Protein AF-Q00TW2-F1 (afdb_monomer)

Radius of gyration: 26.3 Å; Cα contacts (8 Å, |Δi|>4): 218; chains: 1; bounding box: 55×58×76 Å

Secondary structure (DSSP, 8-state):
----------PPPP-----------------------------------PPPTTSHHHHHT--TT--HHHHHHHHHHHHHHHHHHT-HHHHHHHHHHHHHHHHHHHHHHHHHHHH---HHHHHHHHHHHHHTT-HHHHHHHHHHHHHHS--HHHHHHHHHHHHHHT-HHHHHHHHHHHHHH-TT-HHHHHHHHHHHHHTT--HHHHHHHHHHHHHH-GGGGGSHHHHHHS--TT-TT--------

InterPro domains:
  IPR011990 Tetratricopeptide-like helical domain superfamily [G3DSA:1.25.40.10] (81-150)
  IPR011990 Tetratricopeptide-like helical domain superfamily [G3DSA:1.25.40.10] (151-230)
  IPR011990 Tetratricopeptide-like helical domain superfamily [SSF48452] (105-198)
  IPR019734 Tetratricopeptide repeat [PF13181] (119-148)
  IPR019734 Tetratricopeptide repeat [PS50005] (119-152)
  IPR019734 Tetratricopeptide repeat [SM00028] (119-150)
  IPR019734 Tetratricopeptide repeat [SM00028] (152-185)

Structure (mmCIF, N/CA/C/O backbone):
data_AF-Q00TW2-F1
#
_entry.id   AF-Q00TW2-F1
#
loop_
_atom_site.group_PDB
_atom_site.id
_atom_site.type_symbol
_atom_site.label_atom_id
_atom_site.label_alt_id
_atom_site.label_comp_id
_atom_site.label_asym_id
_atom_site.label_entity_id
_atom_site.label_seq_id
_atom_site.pdbx_PDB_ins_code
_atom_site.Cartn_x
_atom_site.Cartn_y
_atom_site.Cartn_z
_atom_site.occupancy
_atom_site.B_iso_or_equiv
_atom_site.auth_seq_id
_atom_site.auth_comp_id
_atom_site.auth_asym_id
_atom_site.auth_atom_id
_atom_site.pdbx_PDB_model_num
ATOM 1 N N . MET A 1 1 ? 13.866 8.061 5.684 1.00 31.28 1 MET A N 1
ATOM 2 C CA . MET A 1 1 ? 12.611 7.875 4.927 1.00 31.28 1 MET A CA 1
ATOM 3 C C . MET A 1 1 ? 12.178 6.422 5.098 1.00 31.28 1 MET A C 1
ATOM 5 O O . MET A 1 1 ? 12.992 5.618 5.528 1.00 31.28 1 MET A O 1
ATOM 9 N N . LEU A 1 2 ? 10.878 6.161 5.011 1.00 27.84 2 LEU A N 1
ATOM 10 C CA . LEU A 1 2 ? 10.158 5.086 5.704 1.00 27.84 2 LEU A CA 1
ATOM 11 C C . LEU A 1 2 ? 10.508 3.682 5.155 1.00 27.84 2 LEU A C 1
ATOM 13 O O . LEU A 1 2 ? 10.139 3.360 4.037 1.00 27.84 2 LEU A O 1
ATOM 17 N N . PHE A 1 3 ? 11.185 2.843 5.947 1.00 26.30 3 PHE A N 1
ATOM 18 C CA . PHE A 1 3 ? 11.402 1.425 5.625 1.00 26.30 3 PHE A CA 1
ATOM 19 C C . PHE A 1 3 ? 10.089 0.643 5.786 1.00 26.30 3 PHE A C 1
ATOM 21 O O . PHE A 1 3 ? 9.585 0.499 6.906 1.00 26.30 3 PHE A O 1
ATOM 28 N N . ALA A 1 4 ? 9.548 0.115 4.689 1.00 27.05 4 ALA A N 1
ATOM 29 C CA . ALA A 1 4 ? 8.457 -0.851 4.715 1.00 27.05 4 ALA A CA 1
ATOM 30 C C . ALA A 1 4 ? 8.979 -2.192 5.264 1.00 27.05 4 ALA A C 1
ATOM 32 O O . ALA A 1 4 ? 9.786 -2.880 4.647 1.00 27.05 4 ALA A O 1
ATOM 33 N N . ARG A 1 5 ? 8.551 -2.553 6.479 1.00 28.42 5 ARG A N 1
ATOM 34 C CA . ARG A 1 5 ? 8.815 -3.866 7.082 1.00 28.42 5 ARG A CA 1
ATOM 35 C C . ARG A 1 5 ? 7.769 -4.864 6.591 1.00 28.42 5 ARG A C 1
ATOM 37 O O . ARG A 1 5 ? 6.639 -4.840 7.074 1.00 28.42 5 ARG A O 1
ATOM 44 N N . VAL A 1 6 ? 8.165 -5.783 5.716 1.00 27.36 6 VAL A N 1
ATOM 45 C CA . VAL A 1 6 ? 7.403 -7.006 5.428 1.00 27.36 6 VAL A CA 1
ATOM 46 C C . VAL A 1 6 ? 7.413 -7.882 6.687 1.00 27.36 6 VAL A C 1
ATOM 48 O O . VAL A 1 6 ? 8.465 -8.319 7.154 1.00 27.36 6 VAL A O 1
ATOM 51 N N . ARG A 1 7 ? 6.243 -8.095 7.300 1.00 26.95 7 ARG A N 1
ATOM 52 C CA . ARG A 1 7 ? 6.056 -9.031 8.420 1.00 26.95 7 ARG A CA 1
ATOM 53 C C . ARG A 1 7 ? 5.652 -10.393 7.861 1.00 26.95 7 ARG A C 1
ATOM 55 O O . ARG A 1 7 ? 4.514 -10.557 7.442 1.00 26.95 7 ARG A O 1
ATOM 62 N N . VAL A 1 8 ? 6.545 -11.376 7.943 1.00 29.39 8 VAL A N 1
ATOM 63 C CA . VAL A 1 8 ? 6.179 -12.793 7.814 1.00 29.39 8 VAL A CA 1
ATOM 64 C C . VAL A 1 8 ? 5.694 -13.284 9.179 1.00 29.39 8 VAL A C 1
ATOM 66 O O . VAL A 1 8 ? 6.406 -13.190 10.180 1.00 29.39 8 VAL A O 1
ATOM 69 N N . ALA A 1 9 ? 4.450 -13.753 9.235 1.00 26.02 9 ALA A N 1
ATOM 70 C CA . ALA A 1 9 ? 3.852 -14.340 10.424 1.00 26.02 9 ALA A CA 1
ATOM 71 C C . ALA A 1 9 ? 4.367 -15.776 10.614 1.00 26.02 9 ALA A C 1
ATOM 73 O O . ALA A 1 9 ? 4.119 -16.640 9.781 1.00 26.02 9 ALA A O 1
ATOM 74 N N . VAL A 1 10 ? 5.052 -16.042 11.729 1.00 29.53 10 VAL A N 1
ATOM 75 C CA . VAL A 1 10 ? 5.390 -17.403 12.172 1.00 29.53 10 VAL A CA 1
ATOM 76 C C . VAL A 1 10 ? 4.510 -17.746 13.374 1.00 29.53 10 VAL A C 1
ATOM 78 O O . VAL A 1 10 ? 4.549 -17.067 14.401 1.00 29.53 10 VAL A O 1
ATOM 81 N N . LEU A 1 11 ? 3.685 -18.786 13.232 1.00 28.47 11 LEU A N 1
ATOM 82 C CA . LEU A 1 11 ? 2.874 -19.369 14.307 1.00 28.47 11 LEU A CA 1
ATOM 83 C C . LEU A 1 11 ? 3.765 -20.120 15.321 1.00 28.47 11 LEU A C 1
ATOM 85 O O . LEU A 1 11 ? 4.779 -20.703 14.933 1.00 28.47 11 LEU A O 1
ATOM 89 N N . PRO A 1 12 ? 3.408 -20.156 16.620 1.00 29.09 12 PRO A N 1
ATOM 90 C CA . PRO A 1 12 ? 4.276 -20.706 17.655 1.00 29.09 12 PRO A CA 1
ATOM 91 C C . PRO A 1 12 ? 4.184 -22.237 17.741 1.00 29.09 12 PRO A C 1
ATOM 93 O O . PRO A 1 12 ? 3.097 -22.804 17.854 1.00 29.09 12 PRO A O 1
ATOM 96 N N . ARG A 1 13 ? 5.339 -22.915 17.794 1.00 30.70 13 ARG A N 1
ATOM 97 C CA . ARG A 1 13 ? 5.440 -24.298 18.291 1.00 30.70 13 ARG A CA 1
ATOM 98 C C . ARG A 1 13 ? 5.532 -24.306 19.819 1.00 30.70 13 ARG A C 1
ATOM 100 O O . ARG A 1 13 ? 6.253 -23.515 20.422 1.00 30.70 13 ARG A O 1
ATOM 107 N N . ALA A 1 14 ? 4.779 -25.207 20.442 1.00 29.98 14 ALA A N 1
ATOM 108 C CA . ALA A 1 14 ? 4.617 -25.315 21.885 1.00 29.98 14 ALA A CA 1
ATOM 109 C C . ALA A 1 14 ? 5.685 -26.194 22.580 1.00 29.98 14 ALA A C 1
ATOM 111 O O . ALA A 1 14 ? 5.975 -27.292 22.122 1.00 29.98 14 ALA A O 1
ATOM 112 N N . ARG A 1 15 ? 6.108 -25.703 23.761 1.00 30.12 15 ARG A N 1
ATOM 113 C CA . ARG A 1 15 ? 6.527 -26.359 25.031 1.00 30.12 15 ARG A CA 1
ATOM 114 C C . ARG A 1 15 ? 7.794 -27.235 25.134 1.00 30.12 15 ARG A C 1
ATOM 116 O O . ARG A 1 15 ? 7.822 -28.353 24.646 1.00 30.12 15 ARG A O 1
ATOM 123 N N . ALA A 1 16 ? 8.682 -26.821 26.053 1.00 29.77 16 ALA A N 1
ATOM 124 C CA . ALA A 1 16 ? 9.049 -27.519 27.312 1.00 29.77 16 ALA A CA 1
ATOM 125 C C . ALA A 1 16 ? 9.824 -26.522 28.223 1.00 29.77 16 ALA A C 1
ATOM 127 O O . ALA A 1 16 ? 10.788 -25.921 27.778 1.00 29.77 16 ALA A O 1
ATOM 128 N N . SER A 1 17 ? 9.282 -26.044 29.352 1.00 29.70 17 SER A N 1
ATOM 129 C CA . SER A 1 17 ? 9.373 -26.582 30.728 1.00 29.70 17 SER A CA 1
ATOM 130 C C . SER A 1 17 ? 10.789 -26.725 31.315 1.00 29.70 17 SER A C 1
ATOM 132 O O . SER A 1 17 ? 11.392 -27.776 31.150 1.00 29.70 17 SER A O 1
ATOM 134 N N . SER A 1 18 ? 11.228 -25.740 32.116 1.00 29.84 18 SER A N 1
ATOM 135 C CA . SER A 1 18 ? 11.841 -25.955 33.449 1.00 29.84 18 SER A CA 1
ATOM 136 C C . SER A 1 18 ? 12.203 -24.620 34.130 1.00 29.84 18 SER A C 1
ATOM 138 O O . SER A 1 18 ? 13.010 -23.855 33.611 1.00 29.84 18 SER A O 1
ATOM 140 N N . ALA A 1 19 ? 11.624 -24.360 35.305 1.00 30.38 19 ALA A N 1
ATOM 141 C CA . ALA A 1 19 ? 12.096 -23.394 36.315 1.00 30.38 19 ALA A CA 1
ATOM 142 C C . ALA A 1 19 ? 12.768 -24.197 37.468 1.00 30.38 19 ALA A C 1
ATOM 144 O O . ALA A 1 19 ? 12.547 -25.413 37.487 1.00 30.38 19 ALA A O 1
ATOM 145 N N . PRO A 1 20 ? 13.541 -23.619 38.428 1.00 35.97 20 PRO A N 1
ATOM 146 C CA . PRO A 1 20 ? 13.080 -22.545 39.327 1.00 35.97 20 PRO A CA 1
ATOM 147 C C . PRO A 1 20 ? 14.111 -21.456 39.753 1.00 35.97 20 PRO A C 1
ATOM 149 O O . PRO A 1 20 ? 15.305 -21.533 39.497 1.00 35.97 20 PRO A O 1
ATOM 152 N N . SER A 1 21 ? 13.545 -20.439 40.423 1.00 26.92 21 SER A N 1
ATOM 153 C CA . SER A 1 21 ? 14.065 -19.278 41.201 1.00 26.92 21 SER A CA 1
ATOM 154 C C . SER A 1 21 ? 15.157 -19.595 42.270 1.00 26.92 21 SER A C 1
ATOM 156 O O . SER A 1 21 ? 15.367 -20.784 42.499 1.00 26.92 21 SER A O 1
ATOM 158 N N . PRO A 1 22 ? 15.801 -18.627 43.003 1.00 34.38 22 PRO A N 1
ATOM 159 C CA . PRO A 1 22 ? 15.152 -17.497 43.713 1.00 34.38 22 PRO A CA 1
ATOM 160 C C . PRO A 1 22 ? 15.910 -16.147 43.854 1.00 34.38 22 PRO A C 1
ATOM 162 O O . PRO A 1 22 ? 17.117 -16.026 43.675 1.00 34.38 22 PRO A O 1
ATOM 165 N N . ALA A 1 23 ? 15.146 -15.125 44.263 1.00 29.50 23 ALA A N 1
ATOM 166 C CA . ALA A 1 23 ? 15.593 -13.805 44.728 1.00 29.50 23 ALA A CA 1
ATOM 167 C C . ALA A 1 23 ? 16.003 -13.793 46.220 1.00 29.50 23 ALA A C 1
ATOM 169 O O . ALA A 1 23 ? 15.608 -14.678 46.983 1.00 29.50 23 ALA A O 1
ATOM 170 N N . PRO A 1 24 ? 16.695 -12.733 46.678 1.00 32.03 24 PRO A N 1
ATOM 171 C CA . PRO A 1 24 ? 16.236 -11.959 47.852 1.00 32.03 24 PRO A CA 1
ATOM 172 C C . PRO A 1 24 ? 16.536 -10.444 47.669 1.00 32.03 24 PRO A C 1
ATOM 174 O O . PRO A 1 24 ? 17.266 -10.073 46.765 1.00 32.03 24 PRO A O 1
ATOM 177 N N . ARG A 1 25 ? 16.101 -9.445 48.447 1.00 28.25 25 ARG A N 1
ATOM 178 C CA . ARG A 1 25 ? 15.143 -9.209 49.542 1.00 28.25 25 ARG A CA 1
ATOM 179 C C . ARG A 1 25 ? 15.009 -7.672 49.651 1.00 28.25 25 ARG A C 1
ATOM 181 O O . ARG A 1 25 ? 15.947 -6.940 49.356 1.00 28.25 25 ARG A O 1
ATOM 188 N N . ARG A 1 26 ? 13.848 -7.200 50.114 1.00 28.94 26 ARG A N 1
ATOM 189 C CA . ARG A 1 26 ? 13.521 -5.796 50.437 1.00 28.94 26 ARG A CA 1
ATOM 190 C C . ARG A 1 26 ? 14.357 -5.230 51.595 1.00 28.94 26 ARG A C 1
ATOM 192 O O . ARG A 1 26 ? 14.618 -5.951 52.554 1.00 28.94 26 ARG A O 1
ATOM 199 N N . LEU A 1 27 ? 14.571 -3.910 51.594 1.00 27.23 27 LEU A N 1
ATOM 200 C CA . LEU A 1 27 ? 14.709 -3.116 52.820 1.00 27.23 27 LEU A CA 1
ATOM 201 C C . LEU A 1 27 ? 13.882 -1.827 52.738 1.00 27.23 27 LEU A C 1
ATOM 203 O O . LEU A 1 27 ? 13.852 -1.133 51.727 1.00 27.23 27 LEU A O 1
ATOM 207 N N . HIS A 1 28 ? 13.165 -1.578 53.829 1.00 27.91 28 HIS A N 1
ATOM 208 C CA . HIS A 1 28 ? 12.296 -0.439 54.089 1.00 27.91 28 HIS A CA 1
ATOM 209 C C 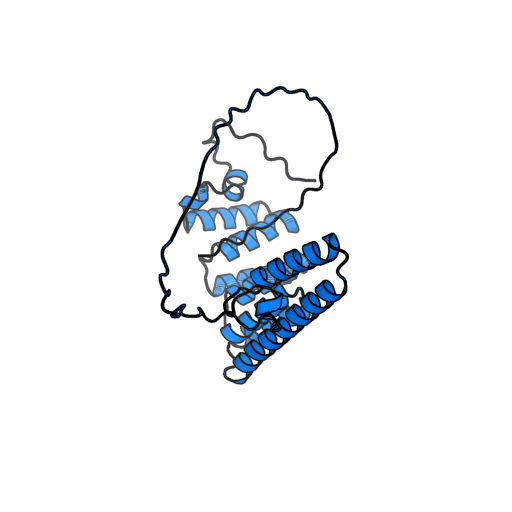. HIS A 1 28 ? 13.093 0.777 54.575 1.00 27.91 28 HIS A C 1
ATOM 211 O O . HIS A 1 28 ? 14.039 0.606 55.337 1.00 27.91 28 HIS A O 1
ATOM 217 N N . ALA A 1 29 ? 12.580 1.983 54.320 1.00 27.58 29 ALA A N 1
ATOM 218 C CA . ALA A 1 29 ? 12.619 3.066 55.302 1.00 27.58 29 ALA A CA 1
ATOM 219 C C . ALA A 1 29 ? 11.433 4.028 55.102 1.00 27.58 29 ALA A C 1
ATOM 221 O O . ALA A 1 29 ? 11.198 4.544 54.013 1.00 27.58 29 ALA A O 1
ATOM 222 N N . ARG A 1 30 ? 10.671 4.218 56.186 1.00 26.75 30 ARG A N 1
ATOM 223 C CA . ARG A 1 30 ? 9.718 5.319 56.433 1.00 26.75 30 ARG A CA 1
ATOM 224 C C . ARG A 1 30 ? 10.529 6.639 56.564 1.00 26.75 30 ARG A C 1
ATOM 226 O O . ARG A 1 30 ? 11.735 6.568 56.745 1.00 26.75 30 ARG A O 1
ATOM 233 N N . THR A 1 31 ? 10.008 7.871 56.510 1.00 27.88 31 THR A N 1
ATOM 234 C CA . THR A 1 31 ? 8.944 8.480 57.337 1.00 27.88 31 THR A CA 1
ATOM 235 C C . THR A 1 31 ? 8.789 9.978 56.986 1.00 27.88 31 THR A C 1
ATOM 237 O O . THR A 1 31 ? 9.805 10.616 56.747 1.00 27.88 31 THR A O 1
ATOM 240 N N . ARG A 1 32 ? 7.563 10.512 57.199 1.00 28.95 32 ARG A N 1
ATOM 241 C CA . ARG A 1 32 ? 7.165 11.903 57.586 1.00 28.95 32 ARG A CA 1
ATOM 242 C C . ARG A 1 32 ? 7.392 13.051 56.579 1.00 28.95 32 ARG A C 1
ATOM 244 O O . ARG A 1 32 ? 8.343 13.011 55.828 1.00 28.95 32 ARG A O 1
ATOM 251 N N . ALA A 1 33 ? 6.674 14.179 56.585 1.00 27.09 33 ALA A N 1
ATOM 252 C CA . ALA A 1 33 ? 5.329 14.644 56.981 1.00 27.09 33 ALA A CA 1
ATOM 253 C C . ALA A 1 33 ? 5.355 16.190 56.842 1.00 27.09 33 ALA A C 1
ATOM 255 O O . ALA A 1 33 ? 6.326 16.762 57.325 1.00 27.09 33 ALA A O 1
ATOM 256 N N . ARG A 1 34 ? 4.262 16.818 56.349 1.00 28.05 34 ARG A N 1
ATOM 257 C CA . ARG A 1 34 ? 3.903 18.269 56.450 1.00 28.05 34 ARG A CA 1
ATOM 258 C C . ARG A 1 34 ? 4.852 19.276 55.754 1.00 28.05 34 ARG A C 1
ATOM 260 O O . ARG A 1 34 ? 6.032 19.005 55.638 1.00 28.05 34 ARG A O 1
ATOM 267 N N . SER A 1 35 ? 4.452 20.456 55.280 1.00 28.56 35 SER A N 1
ATOM 268 C CA . SER A 1 35 ? 3.187 21.208 55.163 1.00 28.56 35 SER A CA 1
ATOM 269 C C . SER A 1 35 ? 3.468 22.429 54.263 1.00 28.56 35 SER A C 1
ATOM 271 O O . SER A 1 35 ? 4.619 22.838 54.182 1.00 28.56 35 SER A O 1
ATOM 273 N N . ASP A 1 36 ? 2.409 22.991 53.675 1.00 30.14 36 ASP A N 1
ATOM 274 C CA . ASP A 1 36 ? 2.279 24.357 53.137 1.00 30.14 36 ASP A CA 1
ATOM 275 C C . ASP A 1 36 ? 3.208 24.805 51.999 1.00 30.14 36 ASP A C 1
ATOM 277 O O . ASP A 1 36 ? 4.394 25.023 52.184 1.00 30.14 36 ASP A O 1
ATOM 281 N N . GLU A 1 37 ? 2.614 25.056 50.829 1.00 33.16 37 GLU A N 1
ATOM 282 C CA . GLU A 1 37 ? 2.641 26.400 50.240 1.00 33.16 37 GLU A CA 1
ATOM 283 C C . GLU A 1 37 ? 1.631 26.495 49.089 1.00 33.16 37 GLU A C 1
ATOM 285 O O . GLU A 1 37 ? 1.669 25.778 48.086 1.00 33.16 37 GLU A O 1
ATOM 290 N N . THR A 1 38 ? 0.672 27.391 49.289 1.00 40.97 38 THR A N 1
ATOM 291 C CA . THR A 1 38 ? -0.267 27.910 48.303 1.00 40.97 38 THR A CA 1
ATOM 292 C C . THR A 1 38 ? 0.504 28.626 47.199 1.00 40.97 38 THR A C 1
ATOM 294 O O . THR A 1 38 ? 0.913 29.771 47.359 1.00 40.97 38 THR A O 1
ATOM 297 N N . GLY A 1 39 ? 0.697 27.945 46.074 1.00 30.77 39 GLY A N 1
ATOM 298 C CA . GLY A 1 39 ? 1.168 28.541 44.832 1.00 30.77 39 GLY A CA 1
ATOM 299 C C . GLY A 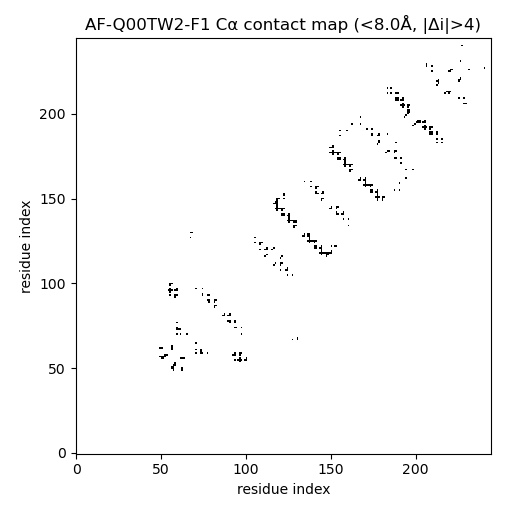1 39 ? 0.112 28.340 43.760 1.00 30.77 39 GLY A C 1
ATOM 300 O O . GLY A 1 39 ? 0.019 27.256 43.181 1.00 30.77 39 GLY A O 1
ATOM 301 N N . GLU A 1 40 ? -0.692 29.374 43.515 1.00 34.38 40 GLU A N 1
ATOM 302 C CA . GLU A 1 40 ? -1.497 29.494 42.303 1.00 34.38 40 GLU A CA 1
ATOM 303 C C . GLU A 1 40 ? -0.597 29.217 41.094 1.00 34.38 40 GLU A C 1
ATOM 305 O O . GLU A 1 40 ? 0.333 29.965 40.791 1.00 34.38 40 GLU A O 1
ATOM 310 N N . ARG A 1 41 ? -0.841 28.095 40.412 1.00 31.05 41 ARG A N 1
ATOM 311 C CA . ARG A 1 41 ? -0.234 27.850 39.107 1.00 31.05 41 ARG A CA 1
ATOM 312 C C . ARG A 1 41 ? -1.000 28.693 38.093 1.00 31.05 41 ARG A C 1
ATOM 314 O O . ARG A 1 41 ? -2.215 28.512 37.996 1.00 31.05 41 ARG A O 1
ATOM 321 N N . PRO A 1 42 ? -0.334 29.557 37.312 1.00 33.12 42 PRO A N 1
ATOM 322 C CA . PRO A 1 42 ? -1.001 30.248 36.228 1.00 33.12 42 PRO A CA 1
ATOM 323 C C . PRO A 1 42 ? -1.510 29.194 35.243 1.00 33.12 42 PRO A C 1
ATOM 325 O O . PRO A 1 42 ? -0.752 28.366 34.728 1.00 33.12 42 PRO A O 1
ATOM 328 N N . SER A 1 43 ? -2.820 29.199 35.026 1.00 39.72 43 SER A N 1
ATOM 329 C CA . SER A 1 43 ? -3.515 28.417 34.013 1.00 39.72 43 SER A CA 1
ATOM 330 C C . SER A 1 43 ? -3.147 28.942 32.626 1.00 39.72 43 SER A C 1
ATOM 332 O O . SER A 1 43 ? -3.899 29.642 31.960 1.00 39.72 43 SER A O 1
ATOM 334 N N . SER A 1 44 ? -1.958 28.576 32.166 1.00 45.84 44 SER A N 1
ATOM 335 C CA . SER A 1 44 ? -1.578 28.649 30.761 1.00 45.84 44 SER A CA 1
ATOM 336 C C . SER A 1 44 ? -0.939 27.331 30.341 1.00 45.84 44 SER A C 1
ATOM 338 O O . SER A 1 44 ? 0.168 27.268 29.811 1.00 45.84 44 SER A O 1
ATOM 340 N N . SER A 1 45 ? -1.674 26.229 30.536 1.00 35.22 45 SER A N 1
ATOM 341 C CA . SER A 1 45 ? -1.457 25.075 29.672 1.00 35.22 45 SER A CA 1
ATOM 342 C C . SER A 1 45 ? -1.941 25.483 28.289 1.00 35.22 45 SER A C 1
ATOM 344 O O . SER A 1 45 ? -3.144 25.511 28.026 1.00 35.22 45 SER A O 1
ATOM 346 N N . SER A 1 46 ? -1.001 25.826 27.412 1.00 38.59 46 SER A N 1
ATOM 347 C CA . SER A 1 46 ? -1.247 25.771 25.983 1.00 38.59 46 SER A CA 1
ATOM 348 C C . SER A 1 46 ? -1.781 24.372 25.690 1.00 38.59 46 SER A C 1
ATOM 350 O O . SER A 1 46 ? -1.064 23.369 25.753 1.00 38.59 46 SER A O 1
ATOM 352 N N . SER A 1 47 ? -3.091 24.281 25.470 1.00 40.78 47 SER A N 1
ATOM 353 C CA . SER A 1 47 ? -3.707 23.067 24.978 1.00 40.78 47 SER A CA 1
ATOM 354 C C . SER A 1 47 ? -3.115 22.853 23.593 1.00 40.78 47 SER A C 1
ATOM 356 O O . SER A 1 47 ? -3.572 23.434 22.608 1.00 40.78 47 SER A O 1
ATOM 358 N N . ARG A 1 48 ? -2.045 22.052 23.507 1.00 42.59 48 ARG A N 1
ATOM 359 C CA . ARG A 1 48 ? -1.721 21.346 22.267 1.00 42.59 48 ARG A CA 1
ATOM 360 C C . ARG A 1 48 ? -3.046 20.765 21.798 1.00 42.59 48 ARG A C 1
ATOM 362 O O . ARG A 1 48 ? -3.674 20.065 22.585 1.00 42.59 48 ARG A O 1
ATOM 369 N N . GLY A 1 49 ? -3.495 21.166 20.611 1.00 45.84 49 GLY A N 1
ATOM 370 C CA . GLY A 1 49 ? -4.833 20.899 20.086 1.00 45.84 49 GLY A CA 1
ATOM 371 C C . GLY A 1 49 ? -5.114 19.408 19.940 1.00 45.84 49 GLY A C 1
ATOM 372 O O . GLY A 1 49 ? -5.044 18.865 18.843 1.00 45.84 49 GLY A O 1
ATOM 373 N N . PHE A 1 50 ? -5.395 18.746 21.055 1.00 53.19 50 PHE A N 1
ATOM 374 C CA . PHE A 1 50 ? -5.980 17.425 21.082 1.00 53.19 50 PHE A CA 1
ATOM 375 C C . PHE A 1 50 ? -7.466 17.592 20.796 1.00 53.19 50 PHE A C 1
ATOM 377 O O . PHE A 1 50 ? -8.116 18.494 21.329 1.00 53.19 50 PHE A O 1
ATOM 384 N N . ALA A 1 51 ? -7.966 16.761 19.889 1.00 73.94 51 ALA A N 1
ATOM 385 C CA . ALA A 1 51 ? -9.373 16.729 19.540 1.00 73.94 51 ALA A CA 1
ATOM 386 C C . ALA A 1 51 ? -10.225 16.400 20.783 1.00 73.94 51 ALA A C 1
ATOM 388 O O . ALA A 1 51 ? -9.708 15.884 21.781 1.00 73.94 51 ALA A O 1
ATOM 389 N N . SER A 1 52 ? -11.518 16.737 20.752 1.00 86.06 52 SER A N 1
ATOM 390 C CA . SER A 1 52 ? -12.418 16.460 21.879 1.00 86.06 52 SER A CA 1
ATOM 391 C C . SER A 1 52 ? -12.422 14.965 22.210 1.00 86.06 52 SER A C 1
ATOM 393 O O . SER A 1 52 ? -12.235 14.135 21.323 1.00 86.06 52 SER A O 1
ATOM 395 N N . ALA A 1 53 ? -12.642 14.602 23.477 1.00 85.81 53 ALA A N 1
ATOM 396 C CA . ALA A 1 53 ? -12.628 13.195 23.894 1.00 85.81 53 ALA A CA 1
ATOM 397 C C . ALA A 1 53 ? -13.618 12.322 23.095 1.00 85.81 53 ALA A C 1
ATOM 399 O O . ALA A 1 53 ? -13.318 11.160 22.835 1.00 85.81 53 ALA A O 1
ATOM 400 N N . ASP A 1 54 ? -14.730 12.919 22.658 1.00 89.50 54 ASP A N 1
ATOM 401 C CA . ASP A 1 54 ? -15.795 12.262 21.892 1.00 89.50 54 ASP A CA 1
ATOM 402 C C . ASP A 1 54 ? -15.597 12.334 20.364 1.00 89.50 54 ASP A C 1
ATOM 404 O O . ASP A 1 54 ? -16.384 11.769 19.610 1.00 89.50 54 ASP A O 1
ATOM 408 N N . SER A 1 55 ? -14.568 13.039 19.879 1.00 94.81 55 SER A N 1
ATOM 409 C CA . SER A 1 55 ? -14.232 13.051 18.446 1.00 94.81 55 SER A CA 1
ATOM 410 C C . SER A 1 55 ? -13.622 11.718 18.000 1.00 94.81 55 SER A C 1
ATOM 412 O O . SER A 1 55 ? -13.013 11.025 18.824 1.00 94.81 55 SER A O 1
ATOM 414 N N . PRO A 1 56 ? -13.678 11.382 16.699 1.00 95.38 56 PRO A N 1
ATOM 415 C CA . PRO A 1 56 ? -13.008 10.199 16.172 1.00 95.38 56 PRO A CA 1
ATOM 416 C C . PRO A 1 56 ? -11.513 10.126 16.530 1.00 95.38 56 PRO A C 1
ATOM 418 O O . PRO A 1 56 ? -11.019 9.080 16.963 1.00 95.38 56 PRO A O 1
ATOM 421 N N . GLU A 1 57 ? -10.782 11.244 16.439 1.00 94.94 57 GLU A N 1
ATOM 422 C CA . GLU A 1 57 ? -9.363 11.291 16.801 1.00 94.94 57 GLU A CA 1
ATOM 423 C C . GLU A 1 57 ? -9.139 11.151 18.310 1.00 94.94 57 GLU A C 1
ATOM 425 O O . GLU A 1 57 ? -8.173 10.511 18.732 1.00 94.94 57 GLU A O 1
ATOM 430 N N . GLY A 1 58 ? -10.032 11.714 19.128 1.00 93.94 58 GLY A N 1
ATOM 431 C CA . GLY A 1 58 ? -10.007 11.571 20.584 1.00 93.94 58 GLY A CA 1
ATOM 432 C C . GLY A 1 58 ? -10.258 10.131 21.029 1.00 93.94 58 GLY A C 1
ATOM 433 O O . GLY A 1 58 ? -9.514 9.601 21.860 1.00 93.94 58 GLY A O 1
ATOM 434 N N . ILE A 1 59 ? -11.236 9.467 20.409 1.00 95.62 59 ILE A N 1
ATOM 435 C CA . ILE A 1 59 ? -11.576 8.065 20.661 1.00 95.62 59 ILE A CA 1
ATOM 436 C C . ILE A 1 59 ? -10.403 7.159 20.306 1.00 95.62 59 ILE A C 1
ATOM 438 O O . ILE A 1 59 ? -10.011 6.337 21.133 1.00 95.62 59 ILE A O 1
ATOM 442 N N . LEU A 1 60 ? -9.805 7.322 19.126 1.00 96.12 60 LEU A N 1
ATOM 443 C CA . LEU A 1 60 ? -8.663 6.508 18.701 1.00 96.12 60 LEU A CA 1
ATOM 444 C C . LEU A 1 60 ? -7.324 6.973 19.283 1.00 96.12 60 LEU A C 1
ATOM 446 O O . LEU A 1 60 ? -6.314 6.292 19.115 1.00 96.12 60 LEU A O 1
ATOM 450 N N . ARG A 1 61 ? -7.311 8.103 20.001 1.00 94.06 61 ARG A N 1
ATOM 451 C CA . ARG A 1 61 ? -6.115 8.721 20.594 1.00 94.06 61 ARG A CA 1
ATOM 452 C C . ARG A 1 61 ? -5.031 8.995 19.549 1.00 94.06 61 ARG A C 1
ATOM 454 O O . ARG A 1 61 ? -3.841 8.803 19.800 1.00 94.06 61 ARG A O 1
ATOM 461 N N . VAL A 1 62 ? -5.457 9.444 18.374 1.00 93.94 62 VAL A N 1
ATOM 462 C CA . VAL A 1 62 ? -4.598 9.761 17.230 1.00 93.94 62 VAL A CA 1
ATOM 463 C C . VAL A 1 62 ? -4.556 11.267 16.980 1.00 93.94 62 VAL A C 1
ATOM 465 O O . VAL A 1 62 ? -5.355 12.038 17.501 1.00 93.94 62 VAL A O 1
ATOM 468 N N . SER A 1 63 ? -3.584 11.710 16.187 1.00 90.69 63 SER A N 1
ATOM 469 C CA . SER A 1 63 ? -3.535 13.081 15.668 1.00 90.69 63 SER A CA 1
ATOM 470 C C . SER A 1 63 ? -4.085 13.150 14.240 1.00 90.69 63 SER A C 1
ATOM 472 O O . SER A 1 63 ? -4.033 12.155 13.518 1.00 90.69 63 SER A O 1
ATOM 474 N N . LYS A 1 64 ? -4.472 14.342 13.772 1.00 82.88 64 LYS A N 1
ATOM 475 C CA . LYS A 1 64 ? -4.875 14.574 12.368 1.00 82.88 64 LYS A CA 1
ATOM 476 C C . LYS A 1 64 ? -3.814 14.212 11.320 1.00 82.88 64 LYS A C 1
ATOM 478 O O . LYS A 1 64 ? -4.135 14.060 10.152 1.00 82.88 64 LYS A O 1
ATOM 483 N N . ARG A 1 65 ? -2.539 14.111 11.715 1.00 83.44 65 ARG A N 1
ATOM 484 C CA . ARG A 1 65 ? -1.415 13.752 10.826 1.00 83.44 65 ARG A CA 1
ATOM 485 C C . ARG A 1 65 ? -1.007 12.286 10.946 1.00 83.44 65 ARG A C 1
ATOM 487 O O . ARG A 1 65 ? 0.055 11.902 10.461 1.00 83.44 65 ARG A O 1
ATOM 494 N N . THR A 1 66 ? -1.791 11.484 11.657 1.00 89.25 66 THR A N 1
ATOM 495 C CA . THR A 1 66 ? -1.485 10.066 11.842 1.00 89.25 66 THR A CA 1
ATOM 496 C C . THR A 1 66 ? -1.591 9.371 10.496 1.00 89.25 66 THR A C 1
ATOM 498 O O . THR A 1 66 ? -2.576 9.548 9.784 1.00 89.25 66 THR A O 1
ATOM 501 N N . SER A 1 67 ? -0.566 8.599 10.135 1.00 89.38 67 SER A N 1
ATOM 502 C CA . SER A 1 67 ? -0.620 7.785 8.925 1.00 89.38 67 SER A CA 1
ATOM 503 C C . SER A 1 67 ? -1.773 6.791 9.022 1.00 89.38 67 SER A C 1
ATOM 505 O O . SER A 1 67 ? -2.148 6.365 10.116 1.00 89.38 67 SER A O 1
ATOM 507 N N . PHE A 1 68 ? -2.313 6.374 7.883 1.00 88.44 68 PHE A N 1
ATOM 508 C CA . PHE A 1 68 ? -3.426 5.432 7.883 1.00 88.44 68 PHE A CA 1
ATOM 509 C C . PHE A 1 68 ? -3.039 4.064 8.487 1.00 88.44 68 PHE A C 1
ATOM 511 O O . PHE A 1 68 ? -3.814 3.457 9.219 1.00 88.44 68 PHE A O 1
ATOM 518 N N . GLU A 1 69 ? -1.795 3.613 8.300 1.00 90.38 69 GLU A N 1
ATOM 519 C CA . GLU A 1 69 ? -1.260 2.453 9.033 1.00 90.38 69 GLU A CA 1
ATOM 520 C C . GLU A 1 69 ? -1.240 2.674 10.552 1.00 90.38 69 GLU A C 1
ATOM 522 O O . GLU A 1 69 ? -1.628 1.797 11.328 1.00 90.38 69 GLU A O 1
ATOM 527 N N . GLY A 1 70 ? -0.860 3.877 10.993 1.00 92.75 70 GLY A N 1
ATOM 528 C CA . GLY A 1 70 ? -0.966 4.275 12.394 1.00 92.75 70 GLY A CA 1
ATOM 529 C C . GLY A 1 70 ? -2.413 4.256 12.894 1.00 92.75 70 GLY A C 1
ATOM 530 O O . GLY A 1 70 ? -2.663 3.811 14.012 1.00 92.75 70 GLY A O 1
ATOM 531 N N . LEU A 1 71 ? -3.371 4.657 12.055 1.00 93.69 71 LEU A N 1
ATOM 532 C CA . LEU A 1 71 ? -4.801 4.605 12.353 1.00 93.69 71 LEU A CA 1
ATOM 533 C C . LEU A 1 71 ? -5.300 3.158 12.510 1.00 93.69 71 LEU A C 1
ATOM 535 O O . LEU A 1 71 ? -5.966 2.849 13.499 1.00 93.69 71 LEU A O 1
ATOM 539 N N . LYS A 1 72 ? -4.930 2.242 11.600 1.00 95.00 72 LYS A N 1
ATOM 540 C CA . LYS A 1 72 ? -5.241 0.802 11.721 1.00 95.00 72 LYS A CA 1
ATOM 541 C C . LYS A 1 72 ? -4.640 0.199 12.991 1.00 95.00 72 LYS A C 1
ATOM 543 O O . LYS A 1 72 ? -5.293 -0.595 13.673 1.00 95.00 72 LYS A O 1
ATOM 548 N N . ALA A 1 73 ? -3.405 0.572 13.324 1.00 95.62 73 ALA A N 1
ATOM 549 C CA . ALA A 1 73 ? -2.747 0.130 14.548 1.00 95.62 73 ALA A CA 1
ATOM 550 C C . ALA A 1 73 ? -3.462 0.660 15.801 1.00 95.62 73 ALA A C 1
ATOM 552 O O . ALA A 1 73 ? -3.725 -0.114 16.720 1.00 95.62 73 ALA A O 1
ATOM 553 N N . ALA A 1 74 ? -3.839 1.940 15.819 1.00 95.94 74 ALA A N 1
ATOM 554 C CA . ALA A 1 74 ? -4.585 2.548 16.918 1.00 95.94 74 ALA A CA 1
ATOM 555 C C . ALA A 1 74 ? -5.951 1.876 17.119 1.00 95.94 74 ALA A C 1
ATOM 557 O O . ALA A 1 74 ? -6.274 1.472 18.237 1.00 95.94 74 ALA A O 1
ATOM 558 N N . ARG A 1 75 ? -6.704 1.652 16.031 1.00 97.38 75 ARG A N 1
ATOM 559 C CA . ARG A 1 75 ? -7.969 0.900 16.052 1.00 97.38 75 ARG A CA 1
ATOM 560 C C . ARG A 1 75 ? -7.782 -0.474 16.684 1.00 97.38 75 ARG A C 1
ATOM 562 O O . ARG A 1 75 ? -8.540 -0.846 17.572 1.00 97.38 75 ARG A O 1
ATOM 569 N N . ARG A 1 76 ? -6.766 -1.223 16.246 1.00 97.50 76 ARG A N 1
ATOM 570 C CA . ARG A 1 76 ? -6.469 -2.563 16.771 1.00 97.50 76 ARG A CA 1
ATOM 571 C C . ARG A 1 76 ? -6.226 -2.532 18.278 1.00 97.50 76 ARG A C 1
ATOM 573 O O . ARG A 1 76 ? -6.855 -3.289 19.007 1.00 97.50 76 ARG A O 1
ATOM 580 N N . VAL A 1 77 ? -5.369 -1.621 18.736 1.00 97.88 77 VAL A N 1
ATOM 581 C CA . VAL A 1 77 ? -5.025 -1.474 20.156 1.00 97.88 77 VAL A CA 1
ATOM 582 C C . VAL A 1 77 ? -6.251 -1.110 20.997 1.00 97.88 77 VAL A C 1
ATOM 584 O O . VAL A 1 77 ? -6.454 -1.685 22.064 1.00 97.88 77 VAL A O 1
ATOM 587 N N . GLU A 1 78 ? -7.080 -0.169 20.546 1.00 97.44 78 GLU A N 1
ATOM 588 C CA . GLU A 1 78 ? -8.267 0.240 21.305 1.00 97.44 78 GLU A CA 1
ATOM 589 C C . GLU A 1 78 ? -9.359 -0.846 21.308 1.00 97.44 78 GLU A C 1
ATOM 591 O O . GLU A 1 78 ? -9.981 -1.064 22.348 1.00 97.44 78 GLU A O 1
ATOM 596 N N . LEU A 1 79 ? 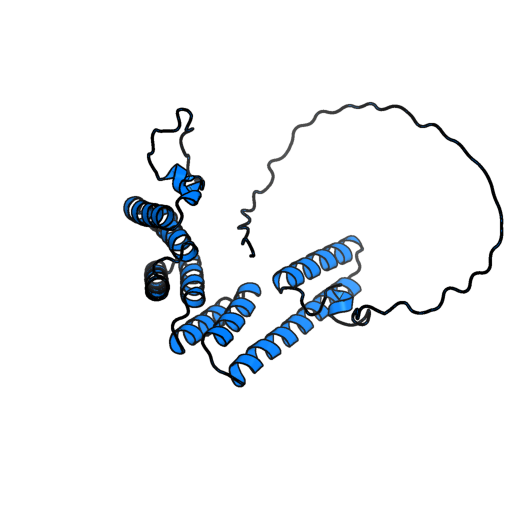-9.534 -1.598 20.213 1.00 97.81 79 LEU A N 1
ATOM 597 C CA . LEU A 1 79 ? -10.434 -2.760 20.175 1.00 97.81 79 LEU A CA 1
ATOM 598 C C . LEU A 1 79 ? -9.963 -3.893 21.096 1.00 97.81 79 LEU A C 1
ATOM 600 O O . LEU A 1 79 ? -10.779 -4.498 21.789 1.00 97.81 79 LEU A O 1
ATOM 604 N N . GLU A 1 80 ? -8.659 -4.177 21.137 1.00 97.88 80 GLU A N 1
ATOM 605 C CA . GLU A 1 80 ? -8.087 -5.177 22.047 1.00 97.88 80 GLU A CA 1
ATOM 606 C C . GLU A 1 80 ? -8.326 -4.802 23.515 1.00 97.88 80 GLU A C 1
ATOM 608 O O . GLU A 1 80 ? -8.709 -5.661 24.312 1.00 97.88 80 GLU A O 1
ATOM 613 N N . LYS A 1 81 ? -8.184 -3.518 23.870 1.00 97.06 81 LYS A N 1
ATOM 614 C CA . LYS A 1 81 ? -8.500 -3.015 25.218 1.00 97.06 81 LYS A CA 1
ATOM 615 C C . LYS A 1 81 ? -9.985 -3.134 25.549 1.00 97.06 81 LYS A C 1
ATOM 617 O O . LYS A 1 81 ? -10.321 -3.613 26.628 1.00 97.06 81 LYS A O 1
ATOM 622 N N . ALA A 1 82 ? -10.865 -2.715 24.638 1.00 97.06 82 ALA A N 1
ATOM 623 C CA . ALA A 1 82 ? -12.312 -2.814 24.826 1.00 97.06 82 ALA A CA 1
ATOM 624 C C . ALA A 1 82 ? -12.731 -4.272 25.064 1.00 97.06 82 ALA A C 1
ATOM 626 O O . ALA A 1 82 ? -13.417 -4.581 26.037 1.00 97.06 82 ALA A O 1
ATOM 627 N N . ARG A 1 83 ? -12.200 -5.192 24.247 1.00 96.88 83 ARG A N 1
ATOM 628 C CA . ARG A 1 83 ? -12.417 -6.634 24.389 1.00 96.88 83 ARG A CA 1
ATOM 629 C C . ARG A 1 83 ? -11.900 -7.180 25.719 1.00 96.88 83 ARG A C 1
ATOM 631 O O . ARG A 1 83 ? -12.601 -7.961 26.353 1.00 96.88 83 ARG A O 1
ATOM 638 N N . ALA A 1 84 ? -10.700 -6.784 26.147 1.00 97.50 84 ALA A N 1
ATOM 639 C CA . ALA A 1 84 ? -10.127 -7.218 27.423 1.00 97.50 84 ALA A CA 1
ATOM 640 C C . ALA A 1 84 ? -10.973 -6.780 28.632 1.00 97.50 84 ALA A C 1
ATOM 642 O O . ALA A 1 84 ? -11.009 -7.483 29.640 1.00 97.50 84 ALA A O 1
ATOM 643 N N . ASN A 1 85 ? -11.682 -5.656 28.508 1.00 96.38 85 ASN A N 1
ATOM 644 C CA . ASN A 1 85 ? -12.560 -5.118 29.543 1.00 96.38 85 ASN A CA 1
ATOM 645 C C . ASN A 1 85 ? -14.024 -5.582 29.417 1.00 96.38 85 ASN A C 1
ATOM 647 O O . ASN A 1 85 ? -14.828 -5.255 30.286 1.00 96.38 85 ASN A O 1
ATOM 651 N N . GLY A 1 86 ? -14.387 -6.311 28.354 1.00 97.12 86 GLY A N 1
ATOM 652 C CA . GLY A 1 86 ? -15.784 -6.646 28.048 1.00 97.12 86 GLY A CA 1
ATOM 653 C C . GLY A 1 86 ? -16.659 -5.422 27.741 1.00 97.12 86 GLY A C 1
ATOM 654 O O . GLY A 1 86 ? -17.871 -5.471 27.936 1.00 97.12 86 GLY A O 1
ATOM 655 N N . ASP A 1 87 ? -16.051 -4.319 27.301 1.00 97.50 87 ASP A N 1
ATOM 656 C CA . ASP A 1 87 ? -16.719 -3.040 27.056 1.00 97.50 87 ASP A CA 1
ATOM 657 C C . ASP A 1 87 ? -17.150 -2.933 25.586 1.00 97.50 87 ASP A C 1
ATOM 659 O O . ASP A 1 87 ? -16.440 -2.386 24.738 1.00 97.50 87 ASP A O 1
ATOM 663 N N . GLU A 1 88 ? -18.314 -3.506 25.271 1.00 97.25 88 GLU A N 1
ATOM 664 C CA . GLU A 1 88 ? -18.838 -3.512 23.898 1.00 97.25 88 GLU A CA 1
ATOM 665 C C . GLU A 1 88 ? -19.169 -2.099 23.406 1.00 97.25 88 GLU A C 1
ATOM 667 O O . GLU A 1 88 ? -18.893 -1.765 22.256 1.00 97.25 88 GLU A O 1
ATOM 672 N N . LYS A 1 89 ? -19.658 -1.228 24.299 1.00 96.94 89 LYS A N 1
ATOM 673 C CA . LYS A 1 89 ? -19.933 0.173 23.966 1.00 96.94 89 LYS A CA 1
ATOM 674 C C . LYS A 1 89 ? -18.661 0.868 23.482 1.00 96.94 89 LYS A C 1
ATOM 676 O O . LYS A 1 89 ? -18.675 1.553 22.461 1.00 96.94 89 LYS A O 1
ATOM 681 N N . ARG A 1 90 ? -17.541 0.655 24.178 1.00 95.88 90 ARG A N 1
ATOM 682 C CA . ARG A 1 90 ? -16.248 1.191 23.749 1.00 95.88 90 ARG A CA 1
ATOM 683 C C . ARG A 1 90 ? -15.792 0.599 22.418 1.00 95.88 90 ARG A C 1
ATOM 685 O O . ARG A 1 90 ? -15.184 1.308 21.619 1.00 95.88 90 ARG A O 1
ATOM 692 N N . ALA A 1 91 ? -16.062 -0.679 22.163 1.00 97.75 91 ALA A N 1
ATOM 693 C CA . ALA A 1 91 ? -15.740 -1.291 20.879 1.00 97.75 91 ALA A CA 1
ATOM 694 C C . ALA A 1 91 ? -16.532 -0.644 19.728 1.00 97.75 91 ALA A C 1
ATOM 696 O O . ALA A 1 91 ? -15.944 -0.369 18.682 1.00 97.75 91 ALA A O 1
ATOM 697 N N . ASP A 1 92 ? -17.818 -0.346 19.930 1.00 98.06 92 ASP A N 1
ATOM 698 C CA . ASP A 1 92 ? -18.661 0.362 18.958 1.00 98.06 92 ASP A CA 1
ATOM 699 C C . ASP A 1 92 ? -18.169 1.787 18.689 1.00 98.06 92 ASP A C 1
ATOM 701 O O . ASP A 1 92 ? -18.024 2.175 17.530 1.00 98.06 92 ASP A O 1
ATOM 705 N N . GLU A 1 93 ? -17.822 2.541 19.736 1.00 97.81 93 GLU A N 1
ATOM 706 C CA . GLU A 1 93 ? -17.224 3.879 19.609 1.00 97.81 93 GLU A CA 1
ATOM 707 C C . GLU A 1 93 ? -15.944 3.850 18.761 1.00 97.81 93 GLU A C 1
ATOM 709 O O . GLU A 1 93 ? -15.745 4.693 17.889 1.00 97.81 93 GLU A O 1
ATOM 714 N N . VAL A 1 94 ? -15.078 2.857 18.987 1.00 98.06 94 VAL A N 1
ATOM 715 C CA . VAL A 1 94 ? -13.819 2.686 18.248 1.00 98.06 94 VAL A CA 1
ATOM 716 C C . VAL A 1 94 ? -14.064 2.317 16.783 1.00 98.06 94 VAL A C 1
ATOM 718 O O . VAL A 1 94 ? -13.335 2.794 15.910 1.00 98.06 94 VAL A O 1
ATOM 721 N N . ARG A 1 95 ? -15.071 1.479 16.492 1.00 98.06 95 ARG A N 1
ATOM 722 C CA . ARG A 1 95 ? -15.465 1.151 15.110 1.00 98.06 95 ARG A CA 1
ATOM 723 C C . ARG A 1 95 ? -15.997 2.391 14.399 1.00 98.06 95 ARG A C 1
ATOM 725 O O . ARG A 1 95 ? -15.476 2.726 13.343 1.00 98.06 95 ARG A O 1
ATOM 732 N N . TRP A 1 96 ? -16.931 3.108 15.024 1.00 97.81 96 TRP A N 1
ATOM 733 C CA . TRP A 1 96 ? -17.472 4.358 14.493 1.00 97.81 96 TRP A CA 1
ATOM 734 C C . TRP A 1 96 ? -16.373 5.385 14.206 1.00 97.81 96 TRP A C 1
ATOM 736 O O . TRP A 1 96 ? -16.299 5.913 13.101 1.00 97.81 96 TRP A O 1
ATOM 746 N N . ALA A 1 97 ? -15.477 5.625 15.167 1.00 97.69 97 ALA A N 1
ATOM 747 C CA . ALA A 1 97 ? -14.383 6.577 15.009 1.00 97.69 97 ALA A CA 1
ATOM 748 C C . ALA A 1 97 ? -13.464 6.218 13.833 1.00 97.69 97 ALA A C 1
ATOM 750 O O . ALA A 1 97 ? -13.023 7.088 13.084 1.00 97.69 97 ALA A O 1
ATOM 751 N N . PHE A 1 98 ? -13.170 4.928 13.658 1.00 97.00 98 PHE A N 1
ATOM 752 C CA . PHE A 1 98 ? -12.378 4.477 12.522 1.00 97.00 98 PHE A CA 1
ATOM 753 C C . PHE A 1 98 ? -13.119 4.698 11.202 1.00 97.00 98 PHE A C 1
ATOM 755 O O . PHE A 1 98 ? -12.525 5.223 10.263 1.00 97.00 98 PHE A O 1
ATOM 762 N N . ASP A 1 99 ? -14.401 4.342 11.140 1.00 96.81 99 ASP A N 1
ATOM 763 C CA . ASP A 1 99 ? -15.215 4.480 9.933 1.00 96.81 99 ASP A CA 1
ATOM 764 C C . ASP A 1 99 ? -15.398 5.952 9.529 1.00 96.81 99 ASP A C 1
ATOM 766 O O . ASP A 1 99 ? -15.300 6.275 8.343 1.00 96.81 99 ASP A O 1
ATOM 770 N N . GLU A 1 100 ? -15.569 6.862 10.494 1.00 96.69 100 GLU A N 1
ATOM 771 C CA . GLU A 1 100 ? -15.663 8.299 10.213 1.00 96.69 100 GLU A CA 1
ATOM 772 C C . GLU A 1 100 ? -14.332 8.848 9.682 1.00 96.69 100 GLU A C 1
ATOM 774 O O . GLU A 1 100 ? -14.314 9.511 8.650 1.00 96.69 100 GLU A O 1
ATOM 779 N N . LEU A 1 101 ? -13.191 8.494 10.286 1.00 95.31 101 LEU A N 1
ATOM 780 C CA . LEU A 1 101 ? -11.883 8.935 9.778 1.00 95.31 101 LEU A CA 1
ATOM 781 C C . LEU A 1 101 ? -11.547 8.333 8.410 1.00 95.31 101 LEU A C 1
ATOM 783 O O . LEU A 1 101 ? -10.895 8.983 7.591 1.00 95.31 101 LEU A O 1
ATOM 787 N N . VAL A 1 102 ? -11.995 7.107 8.134 1.00 95.69 102 VAL A N 1
ATOM 788 C CA . VAL A 1 102 ? -11.909 6.498 6.799 1.00 95.69 102 VAL A CA 1
ATOM 789 C C . VAL A 1 102 ? -12.723 7.295 5.792 1.00 95.69 102 VAL A C 1
ATOM 791 O O . VAL A 1 102 ? -12.238 7.565 4.693 1.00 95.69 102 VAL A O 1
ATOM 794 N N . LYS A 1 103 ? -13.950 7.670 6.148 1.00 95.62 103 LYS A N 1
ATOM 795 C CA . LYS A 1 103 ? -14.829 8.468 5.296 1.00 95.62 103 LYS A CA 1
ATOM 796 C C . LYS A 1 103 ? -14.237 9.853 5.031 1.00 95.62 103 LYS A C 1
ATOM 798 O O . LYS A 1 103 ? -14.106 10.224 3.869 1.00 95.62 103 LYS A O 1
ATOM 803 N N . GLU A 1 104 ? -13.786 10.561 6.062 1.00 94.25 104 GLU A N 1
ATOM 804 C CA . GLU A 1 104 ? -13.127 11.866 5.919 1.00 94.25 104 GLU A CA 1
ATOM 805 C C . GLU A 1 104 ? -11.864 11.781 5.050 1.00 94.25 104 GLU A C 1
ATOM 807 O O . GLU A 1 104 ? -11.650 12.614 4.167 1.00 94.25 104 GLU A O 1
ATOM 812 N N . SER A 1 105 ? -11.040 10.746 5.256 1.00 93.81 105 SER A N 1
ATOM 813 C CA . SER A 1 105 ? -9.839 10.510 4.443 1.00 93.81 105 SER A CA 1
ATOM 814 C C . SER A 1 105 ? -10.195 10.260 2.980 1.00 93.81 105 SER A C 1
ATOM 816 O O . SER A 1 105 ? -9.548 10.801 2.085 1.00 93.81 105 SER A O 1
ATOM 818 N N . ARG A 1 106 ? -11.246 9.474 2.724 1.00 95.19 106 ARG A N 1
ATOM 819 C CA . ARG A 1 106 ? -11.738 9.222 1.369 1.00 95.19 106 ARG A CA 1
ATOM 820 C C . ARG A 1 106 ? -12.181 10.517 0.700 1.00 95.19 106 ARG A C 1
ATOM 822 O O . ARG A 1 106 ? -11.694 10.823 -0.381 1.00 95.19 106 ARG A O 1
ATOM 829 N N . GLU A 1 107 ? -13.042 11.292 1.356 1.00 95.81 107 GLU A N 1
ATOM 830 C CA . GLU A 1 107 ? -13.527 12.572 0.832 1.00 95.81 107 GLU A CA 1
ATOM 831 C C . GLU A 1 107 ? -12.374 13.547 0.562 1.00 95.81 107 GLU A C 1
ATOM 833 O O . GLU A 1 107 ? -12.406 14.295 -0.414 1.00 95.81 107 GLU A O 1
ATOM 838 N N . PHE A 1 108 ? -11.337 13.540 1.404 1.00 94.19 108 PHE A N 1
ATOM 839 C CA . PHE A 1 108 ? -10.128 14.329 1.188 1.00 94.19 108 PHE A CA 1
ATOM 840 C C . PHE A 1 108 ? -9.406 13.941 -0.111 1.00 94.19 108 PHE A C 1
ATOM 842 O O . PHE A 1 108 ? -9.112 14.819 -0.924 1.00 94.19 108 PHE A O 1
ATOM 849 N N . PHE A 1 109 ? -9.147 12.649 -0.334 1.00 95.19 109 PHE A N 1
ATOM 850 C CA . PHE A 1 109 ? -8.453 12.184 -1.538 1.00 95.19 109 PHE A CA 1
ATOM 851 C C . PHE A 1 109 ? -9.311 12.301 -2.807 1.00 95.19 109 PHE A C 1
ATOM 853 O O . PHE A 1 109 ? -8.800 12.704 -3.852 1.00 95.19 109 PHE A O 1
ATOM 860 N N . GLU A 1 110 ? -10.610 12.007 -2.729 1.00 95.81 110 GLU A N 1
ATOM 861 C CA . GLU A 1 110 ? -11.546 12.163 -3.850 1.00 95.81 110 GLU A CA 1
ATOM 862 C C . GLU A 1 110 ? -11.670 13.632 -4.267 1.00 95.81 110 GLU A C 1
ATOM 864 O O . GLU A 1 110 ? -11.620 13.942 -5.458 1.00 95.81 110 GLU A O 1
ATOM 869 N N . ARG A 1 111 ? -11.746 14.555 -3.298 1.00 96.81 111 ARG A N 1
ATOM 870 C CA . ARG A 1 111 ? -11.741 15.996 -3.576 1.00 96.81 111 ARG A CA 1
ATOM 871 C C . ARG A 1 111 ? -10.440 16.437 -4.237 1.00 96.81 111 ARG A C 1
ATOM 873 O O . ARG A 1 111 ? -10.497 17.166 -5.218 1.00 96.81 111 ARG A O 1
ATOM 880 N N . ALA A 1 112 ? -9.290 15.958 -3.759 1.00 94.50 112 ALA A N 1
ATOM 881 C CA . ALA A 1 112 ? -8.003 16.265 -4.382 1.00 94.50 112 ALA A CA 1
ATOM 882 C C . ALA A 1 112 ? -7.953 15.812 -5.854 1.00 94.50 112 ALA A C 1
ATOM 884 O O . ALA A 1 112 ? -7.466 16.550 -6.706 1.00 94.50 112 ALA A O 1
ATOM 885 N N . CYS A 1 113 ? -8.517 14.640 -6.168 1.00 94.81 113 CYS A N 1
ATOM 886 C CA . CYS A 1 113 ? -8.636 14.164 -7.550 1.00 94.81 113 CYS A CA 1
ATOM 887 C C . CYS A 1 113 ? -9.628 14.998 -8.379 1.00 94.81 113 CYS A C 1
ATOM 889 O O . CYS A 1 113 ? -9.408 15.195 -9.569 1.00 94.81 113 CYS A O 1
ATOM 891 N N . ALA A 1 114 ? -10.715 15.485 -7.776 1.00 95.06 114 ALA A N 1
ATOM 892 C CA . ALA A 1 114 ? -11.698 16.329 -8.456 1.00 95.06 114 ALA A CA 1
ATOM 893 C C . ALA A 1 114 ? -11.172 17.747 -8.742 1.00 95.06 114 ALA A C 1
ATOM 895 O O . ALA A 1 114 ? -11.499 18.327 -9.775 1.00 95.06 114 ALA A O 1
ATOM 896 N N . GLU A 1 115 ? -10.363 18.303 -7.838 1.00 95.19 115 GLU A N 1
ATOM 897 C CA . GLU A 1 115 ? -9.723 19.613 -7.998 1.00 95.19 115 GLU A CA 1
ATOM 898 C C . GLU A 1 115 ? -8.573 19.566 -9.014 1.00 95.19 115 GLU A C 1
ATOM 900 O O . GLU A 1 115 ? -8.405 20.501 -9.797 1.00 95.19 115 GLU A O 1
ATOM 905 N N . ASN A 1 116 ? -7.788 18.483 -9.013 1.00 92.81 116 ASN A N 1
ATOM 906 C CA . ASN A 1 116 ? -6.681 18.277 -9.941 1.00 92.81 116 ASN A CA 1
ATOM 907 C C . ASN A 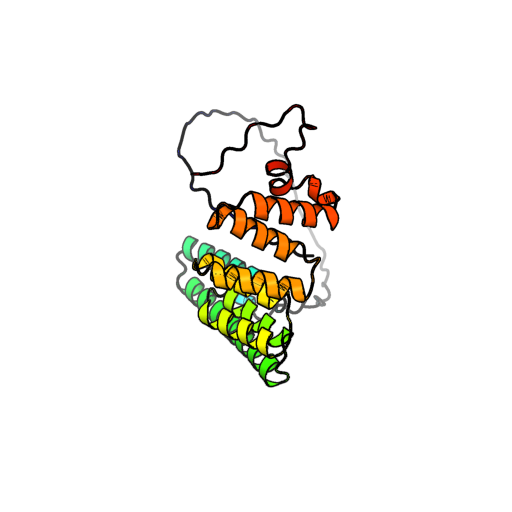1 116 ? -6.470 16.782 -10.237 1.00 92.81 116 ASN A C 1
ATOM 909 O O . ASN A 1 116 ? -5.744 16.086 -9.515 1.00 92.81 116 ASN A O 1
ATOM 913 N N . ASP A 1 117 ? -7.074 16.303 -11.329 1.00 93.19 117 ASP A N 1
ATOM 914 C CA . ASP A 1 117 ? -6.937 14.919 -11.796 1.00 93.19 117 ASP A CA 1
ATOM 915 C C . ASP A 1 117 ? -5.517 14.681 -12.333 1.00 93.19 117 ASP A C 1
ATOM 917 O O . ASP A 1 117 ? -5.227 14.870 -13.513 1.00 93.19 117 ASP A O 1
ATOM 921 N N . SER A 1 118 ? -4.609 14.302 -11.435 1.00 95.00 118 SER A N 1
ATOM 922 C CA . SER A 1 118 ? -3.187 14.096 -11.715 1.00 95.00 118 SER A CA 1
ATOM 923 C C . SER A 1 118 ? -2.735 12.696 -11.307 1.00 95.00 118 SER A C 1
ATOM 925 O O . SER A 1 118 ? -3.339 12.061 -10.438 1.00 95.00 118 SER A O 1
ATOM 927 N N . ALA A 1 119 ? -1.633 12.228 -11.903 1.00 94.44 119 ALA A N 1
ATOM 928 C CA . ALA A 1 119 ? -1.061 10.921 -11.587 1.00 94.44 119 ALA A CA 1
ATOM 929 C C . ALA A 1 119 ? -0.736 10.768 -10.085 1.00 94.44 119 ALA A C 1
ATOM 931 O O . ALA A 1 119 ? -1.068 9.744 -9.497 1.00 94.44 119 ALA A O 1
ATOM 932 N N . ASP A 1 120 ? -0.172 11.798 -9.439 1.00 93.38 120 ASP A N 1
ATOM 933 C CA . ASP A 1 120 ? 0.132 11.784 -7.996 1.00 93.38 120 ASP A CA 1
ATOM 934 C C . ASP A 1 120 ? -1.140 11.741 -7.131 1.00 93.38 120 ASP A C 1
ATOM 936 O O . ASP A 1 120 ? -1.214 10.956 -6.186 1.00 93.38 120 ASP A O 1
ATOM 940 N N . ALA A 1 121 ? -2.175 12.520 -7.471 1.00 94.81 121 ALA A N 1
ATOM 941 C CA . ALA A 1 121 ? -3.440 12.500 -6.732 1.00 94.81 121 ALA A CA 1
ATOM 942 C C . ALA A 1 121 ? -4.117 11.119 -6.806 1.00 94.81 121 ALA A C 1
ATOM 944 O O . ALA A 1 121 ? -4.506 10.561 -5.776 1.00 94.81 121 ALA A O 1
ATOM 945 N N . ARG A 1 122 ? -4.175 10.527 -8.007 1.00 97.06 122 ARG A N 1
ATOM 946 C CA . ARG A 1 122 ? -4.714 9.176 -8.227 1.00 97.06 122 ARG A CA 1
ATOM 947 C C . ARG A 1 122 ? -3.893 8.101 -7.534 1.00 97.06 122 ARG A C 1
ATOM 949 O O . ARG A 1 122 ? -4.461 7.228 -6.888 1.00 97.06 122 ARG A O 1
ATOM 956 N N . PHE A 1 123 ? -2.567 8.201 -7.580 1.00 96.19 123 PHE A N 1
ATOM 957 C CA . PHE A 1 123 ? -1.678 7.301 -6.850 1.00 96.19 123 PHE A CA 1
ATOM 958 C C . PHE A 1 123 ? -1.920 7.353 -5.333 1.00 96.19 123 PHE A C 1
ATOM 960 O O . PHE A 1 123 ? -2.013 6.309 -4.684 1.00 96.19 123 PHE A O 1
ATOM 967 N N . ARG A 1 124 ? -2.087 8.549 -4.749 1.00 94.69 124 ARG A N 1
ATOM 968 C CA . ARG A 1 124 ? -2.402 8.703 -3.317 1.00 94.69 124 ARG A CA 1
ATOM 969 C C . ARG A 1 124 ? -3.747 8.086 -2.949 1.00 94.69 124 ARG A C 1
ATOM 971 O O . ARG A 1 124 ? -3.833 7.426 -1.913 1.00 94.69 124 ARG A O 1
ATOM 978 N N . LEU A 1 125 ? -4.770 8.267 -3.784 1.00 96.06 125 LEU A N 1
ATOM 979 C CA . LEU A 1 125 ? -6.076 7.636 -3.583 1.00 96.06 125 LEU A CA 1
ATOM 980 C C . LEU A 1 125 ? -5.986 6.103 -3.716 1.00 96.06 125 LEU A C 1
ATOM 982 O O . LEU A 1 125 ? -6.547 5.385 -2.890 1.00 96.06 125 LEU A O 1
ATOM 986 N N . GLY A 1 126 ? -5.208 5.604 -4.680 1.00 96.50 126 GLY A N 1
ATOM 987 C CA . GLY A 1 126 ? -4.896 4.181 -4.824 1.00 96.50 126 GLY A CA 1
ATOM 988 C C . GLY A 1 126 ? -4.235 3.602 -3.574 1.00 96.50 126 GLY A C 1
ATOM 989 O O . GLY A 1 126 ? -4.728 2.625 -3.019 1.00 96.50 126 GLY A O 1
ATOM 990 N N . ASN A 1 127 ? -3.202 4.265 -3.042 1.00 94.62 127 ASN A N 1
ATOM 991 C CA . ASN A 1 127 ? -2.544 3.859 -1.792 1.00 94.62 127 ASN A CA 1
ATOM 992 C C . ASN A 1 127 ? -3.495 3.856 -0.602 1.00 94.62 127 ASN A C 1
ATOM 994 O O . ASN A 1 127 ? -3.423 2.969 0.248 1.00 94.62 127 ASN A O 1
ATOM 998 N N . PHE A 1 128 ? -4.392 4.836 -0.522 1.00 95.06 128 PHE A N 1
ATOM 999 C CA . PHE A 1 128 ? -5.414 4.859 0.512 1.00 95.06 128 PHE A CA 1
ATOM 1000 C C . PHE A 1 128 ? -6.314 3.614 0.438 1.00 95.06 128 PHE A C 1
ATOM 1002 O O . PHE A 1 128 ? -6.504 2.946 1.456 1.00 95.06 128 PHE A O 1
ATOM 1009 N N . TYR A 1 129 ? -6.798 3.247 -0.753 1.00 96.12 129 TYR A N 1
ATOM 1010 C CA . TYR A 1 129 ? -7.593 2.029 -0.935 1.00 96.12 129 TYR A CA 1
ATOM 1011 C C . TYR A 1 129 ? -6.787 0.746 -0.712 1.00 96.12 129 TYR A C 1
ATOM 1013 O O . TYR A 1 129 ? -7.282 -0.165 -0.049 1.00 96.12 129 TYR A O 1
ATOM 1021 N N . GLN A 1 130 ? -5.531 0.688 -1.159 1.00 94.25 130 GLN A N 1
ATOM 1022 C CA . GLN A 1 130 ? -4.660 -0.465 -0.924 1.00 94.25 130 GLN A CA 1
ATOM 1023 C C . GLN A 1 130 ? -4.457 -0.680 0.579 1.00 94.25 130 GLN A C 1
ATOM 1025 O O . GLN A 1 130 ? -4.571 -1.795 1.081 1.00 94.25 130 GLN A O 1
ATOM 1030 N N . THR A 1 131 ? -4.252 0.404 1.334 1.00 91.56 131 THR A N 1
ATOM 1031 C CA . THR A 1 131 ? -4.095 0.339 2.794 1.00 91.56 131 THR A CA 1
ATOM 1032 C C . THR A 1 131 ? -5.377 -0.141 3.494 1.00 91.56 131 THR A C 1
ATOM 1034 O O . THR A 1 131 ? -5.311 -0.714 4.585 1.00 91.56 131 THR A O 1
ATOM 1037 N N . LEU A 1 132 ? -6.539 0.080 2.874 1.00 91.19 132 LEU A N 1
ATOM 1038 C CA . LEU A 1 132 ? -7.850 -0.423 3.294 1.00 91.19 132 LEU A CA 1
ATOM 1039 C C . LEU A 1 132 ? -8.152 -1.852 2.824 1.00 91.19 132 LEU A C 1
ATOM 1041 O O . LEU A 1 132 ? -9.254 -2.327 3.086 1.00 91.19 132 LEU A O 1
ATOM 1045 N N . GLU A 1 133 ? -7.215 -2.512 2.137 1.00 91.94 133 GLU A N 1
ATOM 1046 C CA . GLU A 1 133 ? -7.406 -3.834 1.518 1.00 91.94 133 GLU A CA 1
ATOM 1047 C C . GLU A 1 133 ? -8.544 -3.839 0.474 1.00 91.94 133 GLU A C 1
ATOM 1049 O O . GLU A 1 133 ? -9.113 -4.874 0.142 1.00 91.94 133 GLU A O 1
ATOM 1054 N N . LYS A 1 134 ? -8.862 -2.660 -0.074 1.00 94.69 134 LYS A N 1
ATOM 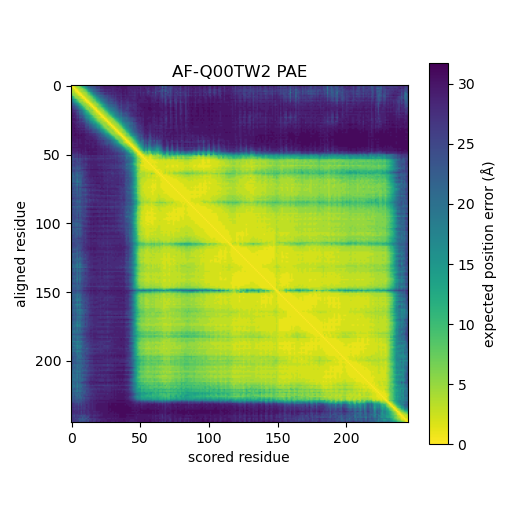1055 C CA . LYS A 1 134 ? -9.823 -2.437 -1.160 1.00 94.69 134 LYS A CA 1
ATOM 1056 C C . LYS A 1 134 ? -9.090 -2.508 -2.495 1.00 94.69 134 LYS A C 1
ATOM 1058 O O . LYS A 1 134 ? -8.775 -1.481 -3.101 1.00 94.69 134 LYS A O 1
ATOM 1063 N N . LEU A 1 135 ? -8.704 -3.723 -2.873 1.00 93.94 135 LEU A N 1
ATOM 1064 C CA . LEU A 1 135 ? -7.757 -3.962 -3.962 1.00 93.94 135 LEU A CA 1
ATOM 1065 C C . LEU A 1 135 ? -8.332 -3.548 -5.323 1.00 93.94 135 LEU A C 1
ATOM 1067 O O . LEU A 1 135 ? -7.623 -2.939 -6.118 1.00 93.94 135 LEU A O 1
ATOM 1071 N N . GLU A 1 136 ? -9.617 -3.782 -5.571 1.00 95.94 136 GLU A N 1
ATOM 1072 C CA . GLU A 1 136 ? -10.266 -3.411 -6.829 1.00 95.94 136 GLU A CA 1
ATOM 1073 C C . GLU A 1 136 ? -10.327 -1.888 -7.007 1.00 95.94 136 GLU A C 1
ATOM 1075 O O . GLU A 1 136 ? -10.064 -1.362 -8.093 1.00 95.94 136 GLU A O 1
ATOM 1080 N N . GLU A 1 137 ? -10.650 -1.144 -5.942 1.00 97.31 137 GLU A N 1
ATOM 1081 C CA . GLU A 1 137 ? -10.587 0.314 -5.982 1.00 97.31 137 GLU A CA 1
ATOM 1082 C C . GLU A 1 137 ? -9.152 0.820 -6.148 1.00 97.31 137 GLU A C 1
ATOM 1084 O O . GLU A 1 137 ? -8.931 1.712 -6.963 1.00 97.31 137 GLU A O 1
ATOM 1089 N N . ALA A 1 138 ? -8.179 0.244 -5.439 1.00 97.62 138 ALA A N 1
ATOM 1090 C CA . ALA A 1 138 ? -6.777 0.646 -5.546 1.00 97.62 138 ALA A CA 1
ATOM 1091 C C . ALA A 1 138 ? -6.236 0.481 -6.973 1.00 97.62 138 ALA A C 1
ATOM 1093 O O . ALA A 1 138 ? -5.663 1.412 -7.537 1.00 97.62 138 ALA A O 1
ATOM 1094 N N . GLU A 1 139 ? -6.489 -0.674 -7.585 1.00 97.00 139 GLU A N 1
ATOM 1095 C CA . GLU A 1 139 ? -6.086 -0.986 -8.955 1.00 97.00 139 GLU A CA 1
ATOM 1096 C C . GLU A 1 139 ? -6.681 -0.010 -9.971 1.00 97.00 139 GLU A C 1
ATOM 1098 O O . GLU A 1 139 ? -5.968 0.465 -10.858 1.00 97.00 139 GLU A O 1
ATOM 1103 N N . ARG A 1 140 ? -7.970 0.329 -9.835 1.00 97.62 140 ARG A N 1
ATOM 1104 C CA . ARG A 1 140 ? -8.617 1.317 -10.706 1.00 97.62 140 ARG A CA 1
ATOM 1105 C C . ARG A 1 140 ? -7.905 2.666 -10.632 1.00 97.62 140 ARG A C 1
ATOM 1107 O O . ARG A 1 140 ? -7.646 3.274 -11.670 1.00 97.62 140 ARG A O 1
ATOM 1114 N N . GLU A 1 141 ? -7.572 3.127 -9.431 1.00 97.50 141 GLU A N 1
ATOM 1115 C CA . GLU A 1 141 ? -6.892 4.412 -9.265 1.00 97.50 141 GLU A CA 1
ATOM 1116 C C . GLU A 1 141 ? -5.432 4.367 -9.740 1.00 97.50 141 GLU A C 1
ATOM 1118 O O . GLU A 1 141 ? -4.974 5.330 -10.353 1.00 97.50 141 GLU A O 1
ATOM 1123 N N . TYR A 1 142 ? -4.711 3.254 -9.558 1.00 97.44 142 TYR A N 1
ATOM 1124 C CA . TYR A 1 142 ? -3.366 3.099 -10.124 1.00 97.44 142 TYR A CA 1
ATOM 1125 C C . TYR A 1 142 ? -3.380 3.080 -11.649 1.00 97.44 142 TYR A C 1
ATOM 1127 O O . TYR A 1 142 ? -2.582 3.781 -12.271 1.00 97.44 142 TYR A O 1
ATOM 1135 N N . ARG A 1 143 ? -4.314 2.354 -12.277 1.00 96.44 143 ARG A N 1
ATOM 1136 C CA . ARG A 1 143 ? -4.471 2.400 -13.737 1.00 96.44 143 ARG A CA 1
ATOM 1137 C C . ARG A 1 143 ? -4.788 3.813 -14.209 1.00 96.44 143 ARG A C 1
ATOM 1139 O O . ARG A 1 143 ? -4.141 4.295 -15.134 1.00 96.44 143 ARG A O 1
ATOM 1146 N N . ARG A 1 144 ? -5.689 4.520 -13.520 1.00 96.31 144 ARG A N 1
ATOM 1147 C CA . ARG A 1 144 ? -5.997 5.919 -13.834 1.00 96.31 144 ARG A CA 1
ATOM 1148 C C . ARG A 1 144 ? -4.782 6.836 -13.670 1.00 96.31 144 ARG A C 1
ATOM 1150 O O . ARG A 1 144 ? -4.570 7.707 -14.509 1.00 96.31 144 ARG A O 1
ATOM 1157 N N . ALA A 1 145 ? -3.957 6.632 -12.643 1.00 96.44 145 ALA A N 1
ATOM 1158 C CA . ALA A 1 145 ? -2.707 7.370 -12.479 1.00 96.44 145 ALA A CA 1
ATOM 1159 C C . ALA A 1 145 ? -1.789 7.183 -13.696 1.00 96.44 145 ALA A C 1
ATOM 1161 O O . ALA A 1 145 ? -1.283 8.166 -14.230 1.00 96.44 145 ALA A O 1
ATOM 1162 N N . LEU A 1 146 ? -1.654 5.940 -14.172 1.00 95.00 146 LEU A N 1
ATOM 1163 C CA . LEU A 1 146 ? -0.828 5.571 -15.325 1.00 95.00 146 LEU A CA 1
ATOM 1164 C C . LEU A 1 146 ? -1.386 6.029 -16.681 1.00 95.00 146 LEU A C 1
ATOM 1166 O O . LEU A 1 146 ? -0.620 6.108 -17.643 1.00 95.00 146 LEU A O 1
ATOM 1170 N N . GLU A 1 147 ? -2.689 6.302 -16.778 1.00 95.12 147 GLU A N 1
ATOM 1171 C CA . GLU A 1 147 ? -3.313 6.956 -17.938 1.00 95.12 147 GLU A CA 1
ATOM 1172 C C . GLU A 1 147 ? -3.007 8.458 -17.983 1.00 95.12 147 GLU A C 1
ATOM 1174 O O . GLU A 1 147 ? -2.820 9.019 -19.060 1.00 95.12 147 GLU A O 1
ATOM 1179 N N . LEU A 1 148 ? -2.974 9.115 -16.819 1.00 93.69 148 LEU A N 1
ATOM 1180 C CA . LEU A 1 148 ? -2.749 10.560 -16.701 1.00 93.69 148 LEU A CA 1
ATOM 1181 C C . LEU A 1 148 ? -1.275 10.945 -16.851 1.00 93.69 148 LEU A C 1
ATOM 1183 O O . LEU A 1 148 ? -0.962 12.067 -17.246 1.00 93.69 148 LEU A O 1
ATOM 1187 N N . GLY A 1 149 ? -0.366 10.032 -16.523 1.00 88.25 149 GLY A N 1
ATOM 1188 C CA . GLY A 1 149 ? 1.066 10.231 -16.675 1.00 88.25 149 GLY A CA 1
ATOM 1189 C C . GLY A 1 149 ? 1.862 9.046 -16.151 1.00 88.25 149 GLY A C 1
ATOM 1190 O O . GLY A 1 149 ? 1.356 8.184 -15.436 1.00 88.25 149 GLY A O 1
ATOM 1191 N N . MET A 1 150 ? 3.141 8.995 -16.503 1.00 82.69 150 MET A N 1
ATOM 1192 C CA . MET A 1 150 ? 4.029 7.968 -15.975 1.00 82.69 150 MET A CA 1
ATOM 1193 C C . MET A 1 150 ? 4.262 8.206 -14.476 1.00 82.69 150 MET A C 1
ATOM 1195 O O . MET A 1 150 ? 4.797 9.238 -14.078 1.00 82.69 150 MET A O 1
ATOM 1199 N N . SER A 1 151 ? 3.851 7.245 -13.650 1.00 90.44 151 SER A N 1
ATOM 1200 C CA . SER A 1 151 ? 4.146 7.192 -12.218 1.00 90.44 151 SER A CA 1
ATOM 1201 C C . SER A 1 151 ? 4.837 5.865 -11.932 1.00 90.44 151 SER A C 1
ATOM 1203 O O . SER A 1 151 ? 4.216 4.807 -12.039 1.00 90.44 151 SER A O 1
ATOM 1205 N N . VAL A 1 152 ? 6.131 5.936 -11.602 1.00 94.12 152 VAL A N 1
ATOM 1206 C CA . VAL A 1 152 ? 6.953 4.763 -11.259 1.00 94.12 152 VAL A CA 1
ATOM 1207 C C . VAL A 1 152 ? 6.311 4.006 -10.097 1.00 94.12 152 VAL A C 1
ATOM 1209 O O . VAL A 1 152 ? 6.091 2.802 -10.199 1.00 94.12 152 VAL A O 1
ATOM 1212 N N . ASP A 1 153 ? 5.896 4.728 -9.053 1.00 94.50 153 ASP A N 1
ATOM 1213 C CA . ASP A 1 153 ? 5.272 4.134 -7.872 1.00 94.50 153 ASP A CA 1
ATOM 1214 C C . ASP A 1 153 ? 3.924 3.460 -8.179 1.00 94.50 153 ASP A C 1
ATOM 1216 O O . ASP A 1 153 ? 3.653 2.366 -7.687 1.00 94.50 153 ASP A O 1
ATOM 1220 N N . ALA A 1 154 ? 3.069 4.075 -9.009 1.00 95.69 154 ALA A N 1
ATOM 1221 C CA . ALA A 1 154 ? 1.784 3.474 -9.374 1.00 95.69 154 ALA A CA 1
ATOM 1222 C C . ALA A 1 154 ? 1.966 2.202 -10.215 1.00 95.69 154 ALA A C 1
ATOM 1224 O O . ALA A 1 154 ? 1.241 1.229 -10.014 1.00 95.69 154 ALA A O 1
ATOM 1225 N N . ALA A 1 155 ? 2.938 2.193 -11.134 1.00 97.19 155 ALA A N 1
ATOM 1226 C CA . ALA A 1 155 ? 3.270 1.011 -11.926 1.00 97.19 155 ALA A CA 1
ATOM 1227 C C . ALA A 1 155 ? 3.849 -0.107 -11.047 1.00 97.19 155 ALA A C 1
ATOM 1229 O O . ALA A 1 155 ? 3.414 -1.250 -11.163 1.00 97.19 155 ALA A O 1
ATOM 1230 N N . ASN A 1 156 ? 4.751 0.227 -10.120 1.00 97.44 156 ASN A N 1
ATOM 1231 C CA . ASN A 1 156 ? 5.307 -0.723 -9.158 1.00 97.44 156 ASN A CA 1
ATOM 1232 C C . ASN A 1 156 ? 4.214 -1.351 -8.276 1.00 97.44 156 ASN A C 1
ATOM 1234 O O . ASN A 1 156 ? 4.125 -2.572 -8.171 1.00 97.44 156 ASN A O 1
ATOM 1238 N N . ASN A 1 157 ? 3.333 -0.533 -7.693 1.00 96.75 157 ASN A N 1
ATOM 1239 C CA . ASN A 1 157 ? 2.273 -1.030 -6.813 1.00 96.75 157 ASN A CA 1
ATOM 1240 C C . ASN A 1 157 ? 1.243 -1.874 -7.570 1.00 96.75 157 ASN A C 1
ATOM 1242 O O . ASN A 1 157 ? 0.806 -2.905 -7.059 1.00 96.75 157 ASN A O 1
ATOM 1246 N N . LEU A 1 158 ? 0.889 -1.488 -8.800 1.00 97.00 158 LEU A N 1
ATOM 1247 C CA . LEU A 1 158 ? 0.017 -2.298 -9.645 1.00 97.00 158 LEU A CA 1
ATOM 1248 C C . LEU A 1 158 ? 0.671 -3.643 -9.997 1.00 97.00 158 LEU A C 1
ATOM 1250 O O . LEU A 1 158 ? 0.013 -4.677 -9.897 1.00 97.00 158 LEU A O 1
ATOM 1254 N N . ALA A 1 159 ? 1.966 -3.653 -10.326 1.00 97.62 159 ALA A N 1
ATOM 1255 C CA . ALA A 1 159 ? 2.713 -4.882 -10.583 1.00 97.62 159 ALA A CA 1
ATOM 1256 C C . ALA A 1 159 ? 2.719 -5.822 -9.368 1.00 97.62 159 ALA A C 1
ATOM 1258 O O . ALA A 1 159 ? 2.436 -7.011 -9.510 1.00 97.62 159 ALA A O 1
ATOM 1259 N N . MET A 1 160 ? 2.959 -5.292 -8.165 1.00 96.88 160 MET A N 1
ATOM 1260 C CA . MET A 1 160 ? 2.897 -6.074 -6.926 1.00 96.88 160 MET A CA 1
ATOM 1261 C C . MET A 1 160 ? 1.504 -6.678 -6.696 1.00 96.88 160 MET A C 1
ATOM 1263 O O . MET A 1 160 ? 1.391 -7.857 -6.371 1.00 96.88 160 MET A O 1
ATOM 1267 N N . MET A 1 161 ? 0.435 -5.906 -6.913 1.00 95.31 161 MET A N 1
ATOM 1268 C CA . MET A 1 161 ? -0.939 -6.396 -6.745 1.00 95.31 161 MET A CA 1
ATOM 1269 C C . MET A 1 161 ? -1.320 -7.481 -7.758 1.00 95.31 161 MET A C 1
ATOM 1271 O O . MET A 1 161 ? -2.087 -8.390 -7.436 1.00 95.31 161 MET A O 1
ATOM 1275 N N . LEU A 1 162 ? -0.826 -7.376 -8.990 1.00 96.12 162 LEU A N 1
ATOM 1276 C CA . LEU A 1 162 ? -1.023 -8.392 -10.025 1.00 96.12 162 LEU A CA 1
ATOM 1277 C C . LEU A 1 162 ? -0.215 -9.654 -9.707 1.00 96.12 162 LEU A C 1
ATOM 1279 O O . LEU A 1 162 ? -0.724 -10.766 -9.830 1.00 96.12 162 LEU A O 1
ATOM 1283 N N . GLN A 1 163 ? 1.012 -9.492 -9.206 1.00 94.94 163 GLN A N 1
ATOM 1284 C CA . GLN A 1 163 ? 1.845 -10.594 -8.733 1.00 94.94 163 GLN A CA 1
ATOM 1285 C C . GLN A 1 163 ? 1.164 -11.374 -7.601 1.00 94.94 163 GLN A C 1
ATOM 1287 O O . GLN A 1 163 ? 1.133 -12.601 -7.649 1.00 94.94 163 GLN A O 1
ATOM 1292 N N . GLU A 1 164 ? 0.590 -10.686 -6.610 1.00 92.12 164 GLU A N 1
ATOM 1293 C CA . GLU A 1 164 ? -0.150 -11.319 -5.506 1.00 92.12 164 GLU A CA 1
ATOM 1294 C C . GLU A 1 164 ? -1.376 -12.108 -5.990 1.00 92.12 164 GLU A C 1
ATOM 1296 O O . GLU A 1 164 ? -1.717 -13.137 -5.408 1.00 92.12 164 GLU A O 1
ATOM 1301 N N . ARG A 1 165 ? -2.005 -11.671 -7.088 1.00 93.19 165 ARG A N 1
ATOM 1302 C CA . ARG A 1 165 ? -3.102 -12.390 -7.755 1.00 93.19 165 ARG A CA 1
ATOM 1303 C C . ARG A 1 165 ? -2.648 -13.512 -8.690 1.00 93.19 165 ARG A C 1
ATOM 1305 O O . ARG A 1 165 ? -3.483 -14.275 -9.167 1.00 93.19 165 ARG A O 1
ATOM 1312 N N . GLY A 1 166 ? -1.347 -13.640 -8.943 1.00 94.31 166 GLY A N 1
ATOM 1313 C CA . GLY A 1 166 ? -0.792 -14.610 -9.888 1.00 94.31 166 GLY A CA 1
ATOM 1314 C C . GLY A 1 166 ? -0.890 -14.187 -11.358 1.00 94.31 166 GLY A C 1
ATOM 1315 O O . GLY A 1 166 ? -0.600 -14.989 -12.244 1.00 94.31 166 GLY A O 1
ATOM 1316 N N . GLU A 1 167 ? -1.243 -12.932 -11.640 1.00 97.25 167 GLU A N 1
ATOM 1317 C CA . GLU A 1 167 ? -1.290 -12.339 -12.983 1.00 97.25 167 GLU A CA 1
ATOM 1318 C C . GLU A 1 167 ? 0.130 -11.922 -13.423 1.00 97.25 167 GLU A C 1
ATOM 1320 O O . GLU A 1 167 ? 0.448 -10.751 -13.630 1.00 97.25 167 GLU A O 1
ATOM 1325 N N . LEU A 1 168 ? 1.031 -12.910 -13.500 1.00 97.12 168 LEU A N 1
ATOM 1326 C CA . LEU A 1 168 ? 2.479 -12.685 -13.561 1.00 97.12 168 LEU A CA 1
ATOM 1327 C C . LEU A 1 168 ? 2.950 -11.985 -14.843 1.00 97.12 168 LEU A C 1
ATOM 1329 O O . LEU A 1 168 ? 3.898 -11.208 -14.785 1.00 97.12 168 LEU A O 1
ATOM 1333 N N . ASP A 1 169 ? 2.336 -12.263 -15.996 1.00 97.62 169 ASP A N 1
ATOM 1334 C CA . ASP A 1 169 ? 2.725 -11.626 -17.265 1.00 97.62 169 ASP A CA 1
ATOM 1335 C C . ASP A 1 169 ? 2.413 -10.120 -17.249 1.00 97.62 169 ASP A C 1
ATOM 1337 O O . ASP A 1 169 ? 3.243 -9.303 -17.648 1.00 97.62 169 ASP A O 1
ATOM 1341 N N . GLU A 1 170 ? 1.241 -9.741 -16.730 1.00 97.25 170 GLU A N 1
ATOM 1342 C CA . GLU A 1 170 ? 0.840 -8.337 -16.610 1.00 97.25 170 GLU A CA 1
ATOM 1343 C C . GLU A 1 170 ? 1.676 -7.619 -15.540 1.00 97.25 170 GLU A C 1
ATOM 1345 O O . GLU A 1 170 ? 2.133 -6.497 -15.762 1.00 97.25 170 GLU A O 1
ATOM 1350 N N . ALA A 1 171 ? 1.969 -8.289 -14.420 1.00 97.94 171 ALA A N 1
ATOM 1351 C CA . ALA A 1 171 ? 2.867 -7.764 -13.394 1.00 97.94 171 ALA A CA 1
ATOM 1352 C C . ALA A 1 171 ? 4.253 -7.413 -13.961 1.00 97.94 171 ALA A C 1
ATOM 1354 O O . ALA A 1 171 ? 4.766 -6.319 -13.728 1.00 97.94 171 ALA A O 1
ATOM 1355 N N . GLU A 1 172 ? 4.852 -8.306 -14.756 1.00 97.38 172 GLU A N 1
ATOM 1356 C CA . GLU A 1 172 ? 6.138 -8.041 -15.409 1.00 97.38 172 GLU A CA 1
ATOM 1357 C C . GLU A 1 172 ? 6.076 -6.858 -16.381 1.00 97.38 172 GLU A C 1
ATOM 1359 O O . GLU A 1 172 ? 6.998 -6.040 -16.400 1.00 97.38 172 GLU A O 1
ATOM 1364 N N . ALA A 1 173 ? 4.989 -6.727 -17.146 1.00 97.12 173 ALA A N 1
ATOM 1365 C CA . ALA A 1 173 ? 4.791 -5.583 -18.032 1.00 97.12 173 ALA A CA 1
ATOM 1366 C C . ALA A 1 173 ? 4.752 -4.256 -17.253 1.00 97.12 173 ALA A C 1
ATOM 1368 O O . ALA A 1 173 ? 5.315 -3.255 -17.702 1.00 97.12 173 ALA A O 1
ATOM 1369 N N . PHE A 1 174 ? 4.147 -4.239 -16.062 1.00 97.56 174 PHE A N 1
ATOM 1370 C CA . PHE A 1 174 ? 4.131 -3.047 -15.216 1.00 97.56 174 PHE A CA 1
ATOM 1371 C C . PHE A 1 174 ? 5.458 -2.781 -14.497 1.00 97.56 174 PHE A C 1
ATOM 1373 O O . PHE A 1 174 ? 5.832 -1.614 -14.389 1.00 97.56 174 PHE A O 1
ATOM 1380 N N . TYR A 1 175 ? 6.218 -3.804 -14.088 1.00 97.75 175 TYR A N 1
ATOM 1381 C CA . TYR A 1 175 ? 7.591 -3.597 -13.601 1.00 97.75 175 TYR A CA 1
ATOM 1382 C C . TYR A 1 175 ? 8.486 -2.990 -14.687 1.00 97.75 175 TYR A C 1
ATOM 1384 O O . TYR A 1 175 ? 9.220 -2.039 -14.421 1.00 97.75 175 TYR A O 1
ATOM 1392 N N . LEU A 1 176 ? 8.379 -3.474 -15.927 1.00 95.75 176 LEU A N 1
ATOM 1393 C CA . LEU A 1 176 ? 9.061 -2.877 -17.076 1.00 95.75 176 LEU A CA 1
ATOM 1394 C C . LEU A 1 176 ? 8.655 -1.414 -17.271 1.00 95.75 176 LEU A C 1
ATOM 1396 O O . LEU A 1 176 ? 9.522 -0.547 -17.334 1.00 95.75 176 LEU A O 1
ATOM 1400 N N . LYS A 1 177 ? 7.350 -1.122 -17.278 1.00 94.62 177 LYS A N 1
ATOM 1401 C CA . LYS A 1 177 ? 6.831 0.247 -17.410 1.00 94.62 177 LYS A CA 1
ATOM 1402 C C . LYS A 1 177 ? 7.303 1.175 -16.282 1.00 94.62 177 LYS A C 1
ATOM 1404 O O . LYS A 1 177 ? 7.558 2.352 -16.523 1.00 94.62 177 LYS A O 1
ATOM 1409 N N . ALA A 1 178 ? 7.430 0.670 -15.055 1.00 96.06 178 ALA A N 1
ATOM 1410 C CA . ALA A 1 178 ? 8.001 1.430 -13.945 1.00 96.06 178 ALA A CA 1
ATOM 1411 C C . ALA A 1 178 ? 9.479 1.777 -14.212 1.00 96.06 178 ALA A C 1
ATOM 1413 O O . ALA A 1 178 ? 9.882 2.929 -14.043 1.00 96.06 178 ALA A O 1
ATOM 1414 N N . LEU A 1 179 ? 10.264 0.816 -14.713 1.00 95.25 179 LEU A N 1
ATOM 1415 C CA . LEU A 1 179 ? 11.675 1.017 -15.061 1.00 95.25 179 LEU A CA 1
ATOM 1416 C C . LEU A 1 179 ? 11.892 1.875 -16.315 1.00 95.25 179 LEU A C 1
ATOM 1418 O O . LEU A 1 179 ? 12.956 2.467 -16.452 1.00 95.25 179 LEU A O 1
ATOM 1422 N N . GLU A 1 180 ? 10.912 1.995 -17.212 1.00 93.88 180 GLU A N 1
ATOM 1423 C CA . GLU A 1 180 ? 10.951 2.998 -18.288 1.00 93.88 180 GLU A CA 1
ATOM 1424 C C . GLU A 1 180 ? 10.932 4.429 -17.728 1.00 93.88 180 GLU A C 1
ATOM 1426 O O . GLU A 1 180 ? 11.539 5.327 -18.310 1.00 93.88 180 GLU A O 1
ATOM 1431 N N . GLY A 1 181 ? 10.257 4.647 -16.592 1.00 91.69 181 GLY A N 1
ATOM 1432 C CA . GLY A 1 181 ? 10.205 5.950 -15.924 1.00 91.69 181 GLY A CA 1
ATOM 1433 C C . GLY A 1 181 ? 11.397 6.241 -15.029 1.00 91.69 181 GLY A C 1
ATOM 1434 O O . GLY A 1 181 ? 11.849 7.383 -14.953 1.00 91.69 181 GLY A O 1
ATOM 1435 N N . ASN A 1 182 ? 11.923 5.214 -14.368 1.00 94.00 182 ASN A N 1
ATOM 1436 C CA . ASN A 1 182 ? 13.178 5.293 -13.637 1.00 94.00 182 ASN A CA 1
ATOM 1437 C C . ASN A 1 182 ? 13.922 3.964 -13.737 1.00 94.00 182 ASN A C 1
ATOM 1439 O O . ASN A 1 182 ? 13.682 3.026 -12.979 1.00 94.00 182 ASN A O 1
ATOM 1443 N N . GLU A 1 183 ? 14.888 3.915 -14.645 1.00 93.38 183 GLU A N 1
ATOM 1444 C CA . GLU A 1 183 ? 15.659 2.706 -14.921 1.00 93.38 183 GLU A CA 1
ATOM 1445 C C . GLU A 1 183 ? 16.520 2.253 -13.727 1.00 93.38 183 GLU A C 1
ATOM 1447 O O . GLU A 1 183 ? 16.948 1.102 -13.652 1.00 93.38 183 GLU A O 1
ATOM 1452 N N . SER A 1 184 ? 16.785 3.168 -12.796 1.00 94.81 184 SER A N 1
ATOM 1453 C CA . SER A 1 184 ? 17.630 2.951 -11.624 1.00 94.81 184 SER A CA 1
ATOM 1454 C C . SER A 1 184 ? 16.841 2.701 -10.338 1.00 94.81 184 SER A C 1
ATOM 1456 O O . SER A 1 184 ? 17.429 2.682 -9.256 1.00 94.81 184 SER A O 1
ATOM 1458 N N . ASP A 1 185 ? 15.520 2.526 -10.433 1.00 96.19 185 ASP A N 1
ATOM 1459 C CA . ASP A 1 185 ? 14.676 2.335 -9.260 1.00 96.19 185 ASP A CA 1
ATOM 1460 C C . ASP A 1 185 ? 14.932 0.975 -8.596 1.00 96.19 185 ASP A C 1
ATOM 1462 O O . ASP A 1 185 ? 14.521 -0.083 -9.079 1.00 96.19 185 ASP A O 1
ATOM 1466 N N . VAL A 1 186 ? 15.662 1.006 -7.483 1.00 95.38 186 VAL A N 1
ATOM 1467 C CA . VAL A 1 186 ? 16.100 -0.197 -6.772 1.00 95.38 186 VAL A CA 1
ATOM 1468 C C . VAL A 1 186 ? 14.927 -0.966 -6.166 1.00 95.38 186 VAL A C 1
ATOM 1470 O O . VAL A 1 186 ? 14.967 -2.197 -6.153 1.00 95.38 186 VAL A O 1
ATOM 1473 N N . ASP A 1 187 ? 13.871 -0.281 -5.720 1.00 94.44 187 ASP A N 1
ATOM 1474 C CA . ASP A 1 187 ? 12.700 -0.938 -5.135 1.00 94.44 187 ASP A CA 1
ATOM 1475 C C . ASP A 1 187 ? 11.940 -1.727 -6.210 1.00 94.44 187 ASP A C 1
ATOM 1477 O O . ASP A 1 187 ? 11.612 -2.901 -6.013 1.00 94.44 187 ASP A O 1
ATOM 1481 N N . VAL A 1 188 ? 11.751 -1.130 -7.392 1.00 97.31 188 VAL A N 1
ATOM 1482 C CA . VAL A 1 188 ? 11.164 -1.815 -8.555 1.00 97.31 188 VAL A CA 1
ATOM 1483 C C . VAL A 1 188 ? 12.017 -3.014 -8.978 1.00 97.31 188 VAL A C 1
ATOM 1485 O O . VAL A 1 188 ? 11.484 -4.099 -9.221 1.00 97.31 188 VAL A O 1
ATOM 1488 N N . LEU A 1 189 ? 13.345 -2.853 -9.035 1.00 97.19 189 LEU A N 1
ATOM 1489 C CA . LEU A 1 189 ? 14.260 -3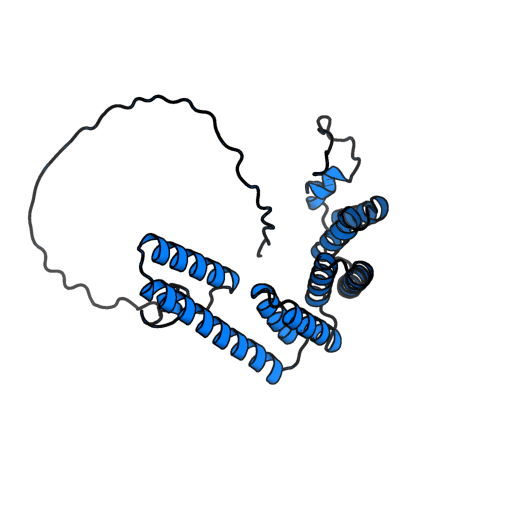.942 -9.388 1.00 97.19 189 LEU A CA 1
ATOM 1490 C C . LEU A 1 189 ? 14.190 -5.102 -8.385 1.00 97.19 189 LEU A C 1
ATOM 1492 O O . LEU A 1 189 ? 14.166 -6.259 -8.807 1.00 97.19 189 LEU A O 1
ATOM 1496 N N . PHE A 1 190 ? 14.123 -4.826 -7.079 1.00 95.88 190 PHE A N 1
ATOM 1497 C CA . PHE A 1 190 ? 13.973 -5.868 -6.058 1.00 95.88 190 PHE A CA 1
ATOM 1498 C C . PHE A 1 190 ? 12.633 -6.592 -6.157 1.00 95.88 190 PHE A C 1
ATOM 1500 O O . PHE A 1 190 ? 12.594 -7.824 -6.069 1.00 95.88 190 PHE A O 1
ATOM 1507 N N . ASN A 1 191 ? 11.543 -5.853 -6.352 1.00 96.69 191 ASN A N 1
ATOM 1508 C CA . ASN A 1 191 ? 10.212 -6.432 -6.500 1.00 96.69 191 ASN A CA 1
ATOM 1509 C C . ASN A 1 191 ? 10.142 -7.340 -7.733 1.00 96.69 191 ASN A C 1
ATOM 1511 O O . ASN A 1 191 ? 9.695 -8.486 -7.645 1.00 96.69 191 ASN A O 1
ATOM 1515 N N . TRP A 1 192 ? 10.694 -6.888 -8.860 1.00 97.69 192 TRP A N 1
ATOM 1516 C CA . TRP A 1 192 ? 10.745 -7.699 -10.068 1.00 97.69 192 TRP A CA 1
ATOM 1517 C C . TRP A 1 192 ? 11.675 -8.912 -9.924 1.00 97.69 192 TRP A C 1
ATOM 1519 O O . TRP A 1 192 ? 11.315 -10.015 -10.336 1.00 97.69 192 TRP A O 1
ATOM 1529 N N . ALA A 1 193 ? 12.831 -8.759 -9.268 1.00 95.38 193 ALA A N 1
ATOM 1530 C CA . ALA A 1 193 ? 13.735 -9.872 -8.966 1.00 95.38 193 ALA A CA 1
ATOM 1531 C C . ALA A 1 193 ? 13.053 -10.933 -8.088 1.00 95.38 193 ALA A C 1
ATOM 1533 O O . ALA A 1 193 ? 13.224 -12.133 -8.317 1.00 95.38 193 ALA A O 1
ATOM 1534 N N . THR A 1 194 ? 12.234 -10.490 -7.131 1.00 94.06 194 THR A N 1
ATOM 1535 C CA . THR A 1 194 ? 11.421 -11.356 -6.269 1.00 94.06 194 THR A CA 1
ATOM 1536 C C . THR A 1 194 ? 10.367 -12.112 -7.076 1.00 94.06 194 THR A C 1
ATOM 1538 O O . THR A 1 194 ? 10.229 -13.321 -6.887 1.00 94.06 194 THR A O 1
ATOM 1541 N N . LEU A 1 195 ? 9.677 -11.455 -8.019 1.00 95.75 195 LEU A N 1
ATOM 1542 C CA . LEU A 1 195 ? 8.769 -12.130 -8.957 1.00 95.75 195 LEU A CA 1
ATOM 1543 C C . LEU A 1 195 ? 9.510 -13.208 -9.755 1.00 95.75 195 LEU A C 1
ATOM 1545 O O . LEU A 1 195 ? 9.059 -14.354 -9.827 1.00 95.75 195 LEU A O 1
ATOM 1549 N N . LYS A 1 196 ? 10.660 -12.858 -10.344 1.00 96.06 196 LYS A N 1
ATOM 1550 C CA . LYS A 1 196 ? 11.459 -13.783 -11.159 1.00 96.06 196 LYS A CA 1
ATOM 1551 C C . LYS A 1 196 ? 11.917 -14.999 -10.361 1.00 96.06 196 LYS A C 1
ATOM 1553 O O . LYS A 1 196 ? 11.784 -16.121 -10.844 1.00 96.06 196 LYS A O 1
ATOM 1558 N N . LEU A 1 197 ? 12.347 -14.799 -9.119 1.00 93.38 197 LEU A N 1
ATOM 1559 C CA . LEU A 1 197 ? 12.817 -15.885 -8.267 1.00 93.38 197 LEU A CA 1
ATOM 1560 C C . LEU A 1 197 ? 11.663 -16.773 -7.793 1.00 93.38 197 LEU A C 1
ATOM 1562 O O . LEU A 1 197 ? 11.683 -17.983 -7.996 1.00 93.38 197 LEU A O 1
ATOM 1566 N N . ASN A 1 198 ? 10.650 -16.170 -7.172 1.00 92.50 198 ASN A N 1
ATOM 1567 C CA . ASN A 1 198 ? 9.650 -16.916 -6.410 1.00 92.50 198 ASN A CA 1
ATOM 1568 C C . ASN A 1 198 ? 8.495 -17.415 -7.278 1.00 92.50 198 ASN A C 1
ATOM 1570 O O . ASN A 1 198 ? 7.937 -18.474 -7.005 1.00 92.50 198 ASN A O 1
ATOM 1574 N N . CYS A 1 199 ? 8.124 -16.658 -8.313 1.00 92.69 199 CYS A N 1
ATOM 1575 C CA . CYS A 1 199 ? 6.959 -16.967 -9.140 1.00 92.69 199 CYS A CA 1
ATOM 1576 C C . CYS A 1 199 ? 7.349 -17.630 -10.465 1.00 92.69 199 CYS A C 1
ATOM 1578 O O . CYS A 1 199 ? 6.607 -18.473 -10.964 1.00 92.69 199 CYS A O 1
ATOM 1580 N N . ARG A 1 200 ? 8.504 -17.266 -11.040 1.00 93.44 200 ARG A N 1
ATOM 1581 C CA . ARG A 1 200 ? 8.991 -17.842 -12.309 1.00 93.44 200 ARG A CA 1
ATOM 1582 C C . ARG A 1 200 ? 10.084 -18.885 -12.144 1.00 93.44 200 ARG A C 1
ATOM 1584 O O . ARG A 1 200 ? 10.330 -19.617 -13.097 1.00 93.44 200 ARG A O 1
ATOM 1591 N N . GLN A 1 201 ? 10.733 -18.943 -10.980 1.00 94.31 201 GLN A N 1
ATOM 1592 C CA . GLN A 1 201 ? 11.921 -19.774 -10.761 1.00 94.31 201 GLN A CA 1
ATOM 1593 C C . GLN A 1 201 ? 13.045 -19.469 -11.776 1.00 94.31 201 GLN A C 1
ATOM 1595 O O . GLN A 1 201 ? 13.866 -20.324 -12.101 1.00 94.31 201 GLN A O 1
ATOM 1600 N N . ASP A 1 202 ? 13.090 -18.230 -12.276 1.00 94.38 202 ASP A N 1
ATOM 1601 C CA . ASP A 1 202 ? 14.058 -17.757 -13.264 1.00 94.38 202 ASP A CA 1
ATOM 1602 C C . ASP A 1 202 ? 15.269 -17.138 -12.562 1.00 94.38 202 ASP A C 1
ATOM 1604 O O . ASP A 1 202 ? 15.407 -15.919 -12.432 1.00 94.38 202 ASP A O 1
ATOM 1608 N N . LEU A 1 203 ? 16.158 -18.016 -12.095 1.00 91.06 203 LEU A N 1
ATOM 1609 C CA . LEU A 1 203 ? 17.369 -17.628 -11.375 1.00 91.06 203 LEU A CA 1
ATOM 1610 C C . LEU A 1 203 ? 18.291 -16.730 -12.215 1.00 91.06 203 LEU A C 1
ATOM 1612 O O . LEU A 1 203 ? 18.954 -15.844 -11.673 1.00 91.06 203 LEU A O 1
ATOM 1616 N N . ASN A 1 204 ? 18.324 -16.933 -13.534 1.00 92.44 204 ASN A N 1
ATOM 1617 C CA . ASN A 1 204 ? 19.175 -16.157 -14.431 1.00 92.44 204 ASN A CA 1
ATOM 1618 C C . ASN A 1 204 ? 18.685 -14.710 -14.530 1.00 92.44 204 ASN A C 1
ATOM 1620 O O . ASN A 1 204 ? 19.476 -13.785 -14.337 1.00 92.44 204 ASN A O 1
ATOM 1624 N N . ALA A 1 205 ? 17.386 -14.501 -14.769 1.00 93.81 205 ALA A N 1
ATOM 1625 C CA . ALA A 1 205 ? 16.813 -13.158 -14.782 1.00 93.81 205 ALA A CA 1
ATOM 1626 C C . ALA A 1 205 ? 16.941 -12.476 -13.415 1.00 93.81 205 ALA A C 1
ATOM 1628 O O . ALA A 1 205 ? 17.301 -11.300 -13.351 1.00 93.81 205 ALA A O 1
ATOM 1629 N N . THR A 1 206 ? 16.718 -13.212 -12.320 1.00 94.81 206 THR A N 1
ATOM 1630 C CA . THR A 1 206 ? 16.926 -12.679 -10.969 1.00 94.81 206 THR A CA 1
ATOM 1631 C C . THR A 1 206 ? 18.365 -12.196 -10.784 1.00 94.81 206 THR A C 1
ATOM 1633 O O . THR A 1 206 ? 18.559 -11.064 -10.349 1.00 94.81 206 THR A O 1
ATOM 1636 N N . ARG A 1 207 ? 19.381 -12.987 -11.156 1.00 92.25 207 ARG A N 1
ATOM 1637 C CA . ARG A 1 207 ? 20.793 -12.582 -11.036 1.00 92.25 207 ARG A CA 1
ATOM 1638 C C . ARG A 1 207 ? 21.116 -11.320 -11.829 1.00 92.25 207 ARG A C 1
ATOM 1640 O O . ARG A 1 207 ? 21.782 -10.440 -11.298 1.00 92.25 207 ARG A O 1
ATOM 1647 N N . ILE A 1 208 ? 20.593 -11.184 -13.048 1.00 94.06 208 ILE A N 1
ATOM 1648 C CA . ILE A 1 208 ? 20.775 -9.967 -13.859 1.00 94.06 208 ILE A CA 1
ATOM 1649 C C . ILE A 1 208 ? 20.229 -8.733 -13.126 1.00 94.06 208 ILE A C 1
ATOM 1651 O O . ILE A 1 208 ? 20.895 -7.698 -13.066 1.00 94.06 208 ILE A O 1
ATOM 1655 N N . LEU A 1 209 ? 19.034 -8.838 -12.540 1.00 94.94 209 LEU A N 1
ATOM 1656 C CA . LEU A 1 209 ? 18.422 -7.740 -11.788 1.00 94.94 209 LEU A CA 1
ATOM 1657 C C . LEU A 1 209 ? 19.214 -7.413 -10.514 1.00 94.94 209 LEU A C 1
ATOM 1659 O O . LEU A 1 209 ? 19.443 -6.241 -10.222 1.00 94.94 209 LEU A O 1
ATOM 1663 N N . ILE A 1 210 ? 19.690 -8.430 -9.794 1.00 94.44 210 ILE A N 1
ATOM 1664 C CA . ILE A 1 210 ? 20.534 -8.263 -8.605 1.00 94.44 210 ILE A CA 1
ATOM 1665 C C . ILE A 1 210 ? 21.866 -7.580 -8.944 1.00 94.44 210 ILE A C 1
ATOM 1667 O O . ILE A 1 210 ? 22.270 -6.655 -8.238 1.00 94.44 210 ILE A O 1
ATOM 1671 N N . GLU A 1 211 ? 22.534 -7.969 -10.031 1.00 92.50 211 GLU A N 1
ATOM 1672 C CA . GLU A 1 211 ? 23.771 -7.307 -10.469 1.00 92.50 211 GLU A CA 1
ATOM 1673 C C . GLU A 1 211 ? 23.535 -5.837 -10.823 1.00 92.50 211 GLU A C 1
ATOM 1675 O O . GLU A 1 211 ? 24.336 -4.966 -10.470 1.00 92.50 211 GLU A O 1
ATOM 1680 N N . ARG A 1 212 ? 22.395 -5.526 -11.452 1.00 95.25 212 ARG A N 1
ATOM 1681 C CA . ARG A 1 212 ? 22.001 -4.140 -11.717 1.00 95.25 212 ARG A CA 1
ATOM 1682 C C . ARG A 1 212 ? 21.806 -3.350 -10.422 1.00 95.25 212 ARG A C 1
ATOM 1684 O O . ARG A 1 212 ? 22.309 -2.234 -10.327 1.00 95.25 212 ARG A O 1
ATOM 1691 N N . ILE A 1 213 ? 21.142 -3.927 -9.418 1.00 95.19 213 ILE A N 1
ATOM 1692 C CA . ILE A 1 213 ? 20.951 -3.294 -8.102 1.00 95.19 213 ILE A CA 1
ATOM 1693 C C . ILE A 1 213 ? 22.296 -2.959 -7.456 1.00 95.19 213 ILE A C 1
ATOM 1695 O O . ILE A 1 213 ? 22.491 -1.828 -7.021 1.00 95.19 213 ILE A O 1
ATOM 1699 N N . VAL A 1 214 ? 23.242 -3.903 -7.431 1.00 94.12 214 VAL A N 1
ATOM 1700 C CA . VAL A 1 214 ? 24.574 -3.673 -6.841 1.00 94.12 214 VAL A CA 1
ATOM 1701 C C . VAL A 1 214 ? 25.385 -2.662 -7.649 1.00 94.12 214 VAL A C 1
ATOM 1703 O O . VAL A 1 214 ? 26.149 -1.891 -7.077 1.00 94.12 214 VAL A O 1
ATOM 1706 N N . THR A 1 215 ? 25.205 -2.623 -8.969 1.00 94.94 215 THR A N 1
ATOM 1707 C CA . THR A 1 215 ? 25.837 -1.606 -9.822 1.00 94.94 215 THR A CA 1
ATOM 1708 C C . THR A 1 215 ? 25.339 -0.199 -9.479 1.00 94.94 215 THR A C 1
ATOM 1710 O O . THR A 1 215 ? 26.132 0.739 -9.453 1.00 94.94 215 THR A O 1
ATOM 1713 N N . ILE A 1 216 ? 24.041 -0.048 -9.196 1.00 94.94 216 ILE A N 1
ATOM 1714 C CA . ILE A 1 216 ? 23.428 1.236 -8.820 1.00 94.94 216 ILE A CA 1
ATOM 1715 C C . ILE A 1 216 ? 23.781 1.615 -7.372 1.00 94.94 216 ILE A C 1
ATOM 1717 O O . ILE A 1 216 ? 24.110 2.768 -7.100 1.00 94.94 216 ILE A O 1
ATOM 1721 N N . GLN A 1 217 ? 23.723 0.651 -6.451 1.00 95.19 217 GLN A N 1
ATOM 1722 C CA . GLN A 1 217 ? 23.966 0.816 -5.014 1.00 95.19 217 GLN A CA 1
ATOM 1723 C C . GLN A 1 217 ? 24.911 -0.287 -4.499 1.00 95.19 217 GLN A C 1
ATOM 1725 O O . GLN A 1 217 ? 24.457 -1.333 -4.016 1.00 95.19 217 GLN A O 1
ATOM 1730 N N . PRO A 1 218 ? 26.240 -0.077 -4.576 1.00 93.19 218 PRO A N 1
ATOM 1731 C CA . PRO A 1 218 ? 27.238 -1.072 -4.173 1.00 93.19 218 PRO A CA 1
ATOM 1732 C C . PRO A 1 218 ? 27.134 -1.520 -2.709 1.00 93.19 218 PRO A C 1
ATOM 1734 O O . PRO A 1 218 ? 27.500 -2.645 -2.365 1.00 93.19 218 PRO A O 1
ATOM 1737 N N . GLU A 1 219 ? 26.609 -0.672 -1.826 1.00 91.12 219 GLU A N 1
ATOM 1738 C CA . GLU A 1 219 ? 26.361 -0.981 -0.418 1.00 91.12 219 GLU A CA 1
ATOM 1739 C C . GLU A 1 219 ? 25.362 -2.130 -0.220 1.00 91.12 219 GLU A C 1
ATOM 1741 O O . GLU A 1 219 ? 25.433 -2.845 0.786 1.00 91.12 219 GLU A O 1
ATOM 1746 N N . LEU A 1 220 ? 24.479 -2.363 -1.198 1.00 91.31 220 LEU A N 1
ATOM 1747 C CA . LEU A 1 220 ? 23.520 -3.462 -1.179 1.00 91.31 220 LEU A CA 1
ATOM 1748 C C . LEU A 1 220 ? 24.155 -4.820 -1.479 1.00 91.31 220 LEU A C 1
ATOM 1750 O O . LEU A 1 220 ? 23.476 -5.833 -1.331 1.00 91.31 220 LEU A O 1
ATOM 1754 N N . LYS A 1 221 ? 25.461 -4.894 -1.783 1.00 88.25 221 LYS A N 1
ATOM 1755 C CA . LYS A 1 221 ? 26.187 -6.173 -1.898 1.00 88.25 221 LYS A CA 1
ATOM 1756 C C . LYS A 1 221 ? 26.002 -7.065 -0.659 1.00 88.25 221 LYS A C 1
ATOM 1758 O O . LYS A 1 221 ? 25.959 -8.284 -0.774 1.00 88.25 221 LYS A O 1
ATOM 1763 N N . LYS A 1 222 ? 25.847 -6.462 0.526 1.00 85.75 222 LYS A N 1
ATOM 1764 C CA . LYS A 1 222 ? 25.634 -7.172 1.803 1.00 85.75 222 LYS A CA 1
ATOM 1765 C C . LYS A 1 222 ? 24.172 -7.540 2.081 1.00 85.75 222 LYS A C 1
ATOM 1767 O O . LYS A 1 222 ? 23.888 -8.144 3.115 1.00 85.75 222 LYS A O 1
ATOM 1772 N N . HIS A 1 223 ? 23.235 -7.143 1.222 1.00 85.44 223 HIS A N 1
ATOM 1773 C CA . HIS A 1 223 ? 21.821 -7.449 1.405 1.00 85.44 223 HIS A CA 1
ATOM 1774 C C . HIS A 1 223 ? 21.601 -8.975 1.334 1.00 85.44 223 HIS A C 1
ATOM 1776 O O . HIS A 1 223 ? 22.148 -9.606 0.430 1.00 85.44 223 HIS A O 1
ATOM 1782 N N . PRO A 1 224 ? 20.797 -9.598 2.223 1.00 82.25 224 PRO A N 1
ATOM 1783 C CA . PRO A 1 224 ? 20.675 -11.059 2.293 1.00 82.25 224 PRO A CA 1
ATOM 1784 C C . PRO A 1 224 ? 20.293 -11.727 0.968 1.00 82.25 224 PRO A C 1
ATOM 1786 O O . PRO A 1 224 ? 20.893 -12.728 0.593 1.00 82.25 224 PRO A O 1
ATOM 1789 N N . LEU A 1 225 ? 19.347 -11.137 0.227 1.00 77.38 225 LEU A N 1
ATOM 1790 C CA . LEU A 1 225 ? 18.945 -11.637 -1.093 1.00 77.38 225 LEU A CA 1
ATOM 1791 C C . LEU A 1 225 ? 20.083 -11.537 -2.121 1.00 77.38 225 LEU A C 1
ATOM 1793 O O . LEU A 1 225 ? 20.239 -12.420 -2.952 1.00 77.38 225 LEU A O 1
ATOM 1797 N N . VAL A 1 226 ? 20.884 -10.471 -2.054 1.00 84.19 226 VAL A N 1
ATOM 1798 C CA . VAL A 1 226 ? 22.003 -10.241 -2.975 1.00 84.19 226 VAL A CA 1
ATOM 1799 C C . VAL A 1 226 ? 23.126 -11.234 -2.683 1.00 84.19 226 VAL A C 1
ATOM 1801 O O . VAL A 1 226 ? 23.617 -11.885 -3.598 1.00 84.19 226 VAL A O 1
ATOM 1804 N N . LYS A 1 227 ? 23.470 -11.409 -1.402 1.00 82.88 227 LYS A N 1
ATOM 1805 C CA . LYS A 1 227 ? 24.473 -12.373 -0.943 1.00 82.88 227 LYS A CA 1
ATOM 1806 C C . LYS A 1 227 ? 24.098 -13.815 -1.293 1.00 82.88 227 LYS A C 1
ATOM 1808 O O . LYS A 1 227 ? 24.955 -14.568 -1.715 1.00 82.88 227 LYS A O 1
ATOM 1813 N N . ALA A 1 228 ? 22.829 -14.194 -1.142 1.00 81.00 228 ALA A N 1
ATOM 1814 C CA . ALA A 1 228 ? 22.377 -15.554 -1.447 1.00 81.00 228 ALA A CA 1
ATOM 1815 C C . ALA A 1 228 ? 22.433 -15.907 -2.946 1.00 81.00 228 ALA A C 1
ATOM 1817 O O . ALA A 1 228 ? 22.390 -17.083 -3.292 1.00 81.00 228 ALA A O 1
ATOM 1818 N N . LEU A 1 229 ? 22.465 -14.904 -3.830 1.00 81.00 229 LEU A N 1
ATOM 1819 C CA . LEU A 1 229 ? 22.366 -15.087 -5.282 1.00 81.00 229 LEU A CA 1
ATOM 1820 C C . LEU A 1 229 ? 23.659 -14.765 -6.038 1.00 81.00 229 LEU A C 1
ATOM 1822 O O . LEU A 1 229 ? 23.813 -15.213 -7.180 1.00 81.00 229 LEU A O 1
ATOM 1826 N N . ARG A 1 230 ? 24.558 -13.989 -5.425 1.00 73.12 230 ARG A N 1
ATOM 1827 C CA . ARG A 1 230 ? 25.929 -13.790 -5.890 1.00 73.12 230 ARG A CA 1
ATOM 1828 C C . ARG A 1 230 ? 26.757 -14.947 -5.360 1.00 73.12 230 ARG A C 1
ATOM 1830 O O . ARG A 1 230 ? 26.994 -15.023 -4.161 1.00 73.12 230 ARG A O 1
ATOM 1837 N N . ASP A 1 231 ? 27.212 -15.805 -6.261 1.00 63.56 231 ASP A N 1
ATOM 1838 C CA . ASP A 1 231 ? 28.136 -16.912 -5.982 1.00 63.56 231 ASP A CA 1
ATOM 1839 C C . ASP A 1 231 ? 29.551 -16.392 -5.623 1.00 63.56 231 ASP A C 1
ATOM 1841 O O . ASP A 1 231 ? 30.552 -16.994 -5.996 1.00 63.56 231 ASP A O 1
A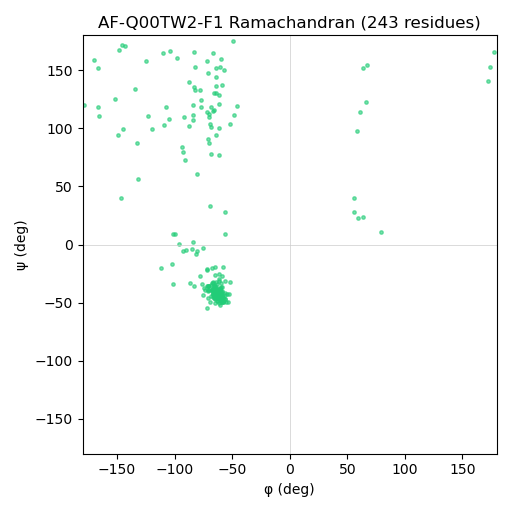TOM 1845 N N . ASP A 1 232 ? 29.655 -15.228 -4.971 1.00 57.31 232 ASP A N 1
ATOM 1846 C CA . ASP A 1 232 ? 30.927 -14.659 -4.543 1.00 57.31 232 ASP A CA 1
ATOM 1847 C C . ASP A 1 232 ? 31.441 -15.538 -3.384 1.00 57.31 232 ASP A C 1
ATOM 1849 O O . ASP A 1 232 ? 31.124 -15.296 -2.218 1.00 57.31 232 ASP A O 1
ATOM 1853 N N . ASP A 1 233 ? 32.233 -16.553 -3.741 1.00 48.78 233 ASP A N 1
ATOM 1854 C CA . ASP A 1 233 ? 33.073 -17.442 -2.916 1.00 48.78 233 ASP A CA 1
ATOM 1855 C C . ASP A 1 233 ? 34.110 -16.682 -2.037 1.00 48.78 233 ASP A C 1
ATOM 1857 O O . ASP A 1 233 ? 35.171 -17.206 -1.709 1.00 48.78 233 ASP A O 1
ATOM 1861 N N . ASP A 1 234 ? 33.835 -15.433 -1.646 1.00 50.88 234 ASP A N 1
ATOM 1862 C CA . ASP A 1 234 ? 34.693 -14.601 -0.788 1.00 50.88 234 ASP A CA 1
ATOM 1863 C C . ASP A 1 234 ? 34.289 -14.656 0.701 1.00 50.88 234 ASP A C 1
ATOM 1865 O O . ASP A 1 234 ? 34.916 -14.001 1.535 1.00 50.88 234 ASP A O 1
ATOM 1869 N N . ASP A 1 235 ? 33.253 -15.420 1.061 1.00 49.84 235 ASP A N 1
ATOM 1870 C CA . ASP A 1 235 ? 32.943 -15.740 2.456 1.00 49.84 235 ASP A CA 1
ATOM 1871 C C . ASP A 1 235 ? 33.255 -17.221 2.717 1.00 49.84 235 ASP A C 1
ATOM 1873 O O . ASP A 1 235 ? 32.446 -18.094 2.405 1.00 49.84 235 ASP A O 1
ATOM 1877 N N . ASP A 1 236 ? 34.385 -17.492 3.378 1.00 50.28 236 ASP A N 1
ATOM 1878 C CA . ASP A 1 236 ? 34.819 -18.808 3.894 1.00 50.28 236 ASP A CA 1
ATOM 1879 C C . ASP A 1 236 ? 33.805 -19.495 4.861 1.00 50.28 236 ASP A C 1
ATOM 1881 O O . ASP A 1 236 ? 34.118 -20.503 5.488 1.00 50.28 236 ASP A O 1
ATOM 1885 N N . GLU A 1 237 ? 32.581 -18.974 5.017 1.00 55.59 237 GLU A N 1
ATOM 1886 C CA . GLU A 1 237 ? 31.588 -19.373 6.029 1.00 55.59 237 GLU A CA 1
ATOM 1887 C C . GLU A 1 237 ? 30.126 -19.254 5.515 1.00 55.59 237 GLU A C 1
ATOM 1889 O O . GLU A 1 237 ? 29.233 -18.782 6.226 1.00 55.59 237 GLU A O 1
ATOM 1894 N N . ALA A 1 238 ? 29.829 -19.613 4.259 1.00 50.72 238 ALA A N 1
ATOM 1895 C CA . ALA A 1 238 ? 28.446 -19.614 3.763 1.00 50.72 238 ALA A CA 1
ATOM 1896 C C . ALA A 1 238 ? 27.731 -20.952 4.049 1.00 50.72 238 ALA A C 1
ATOM 1898 O O . ALA A 1 238 ? 27.913 -21.941 3.338 1.00 50.72 238 ALA A O 1
ATOM 1899 N N . GLU A 1 239 ? 26.870 -20.983 5.076 1.00 55.31 239 GLU A N 1
ATOM 1900 C CA . GLU A 1 239 ? 25.884 -22.063 5.227 1.00 55.31 239 GLU A CA 1
ATOM 1901 C C . GLU A 1 239 ? 24.967 -22.125 3.986 1.00 55.31 239 GLU A C 1
ATOM 1903 O O . GLU A 1 239 ? 24.515 -21.082 3.499 1.00 55.31 239 GLU A O 1
ATOM 1908 N N . PRO A 1 240 ? 24.656 -23.330 3.470 1.00 58.25 240 PRO A N 1
ATOM 1909 C CA . PRO A 1 240 ? 23.847 -23.488 2.269 1.00 58.25 240 PRO A CA 1
ATOM 1910 C C . PRO A 1 240 ? 22.442 -22.904 2.460 1.00 58.25 240 PRO A C 1
ATOM 1912 O O . PRO A 1 240 ? 21.730 -23.240 3.409 1.00 58.25 240 PRO A O 1
ATOM 1915 N N . PHE A 1 241 ? 22.022 -22.053 1.522 1.00 59.94 241 PHE A N 1
ATOM 1916 C CA . PHE A 1 241 ? 20.66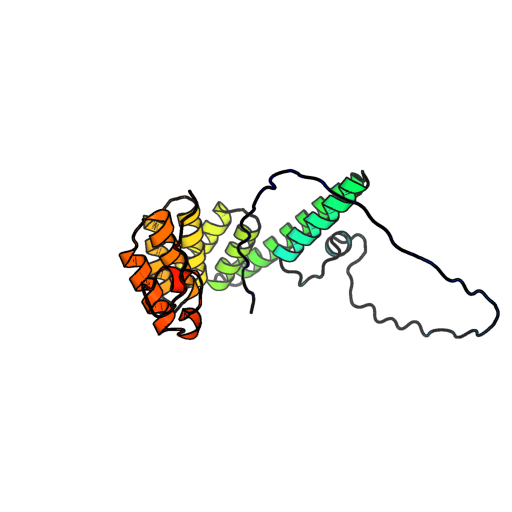6 -21.514 1.480 1.00 59.94 241 PHE A CA 1
ATOM 1917 C C . PHE A 1 241 ? 19.662 -22.638 1.199 1.00 59.94 241 PHE A C 1
ATOM 1919 O O . PHE A 1 241 ? 19.662 -23.241 0.126 1.00 59.94 241 PHE A O 1
ATOM 1926 N N . ILE A 1 242 ? 18.785 -22.904 2.166 1.00 64.12 242 ILE A N 1
ATOM 1927 C CA . ILE A 1 242 ? 17.663 -23.831 2.015 1.00 64.12 242 ILE A CA 1
ATOM 1928 C C . ILE A 1 242 ? 16.392 -22.984 1.873 1.00 64.12 242 ILE A C 1
ATOM 1930 O O . ILE A 1 242 ? 15.973 -22.369 2.860 1.00 64.12 242 ILE A O 1
ATOM 1934 N N . PRO A 1 243 ? 15.776 -22.911 0.677 1.00 39.84 243 PRO A N 1
ATOM 1935 C CA . PRO A 1 243 ? 14.531 -22.175 0.507 1.00 39.84 243 PRO A CA 1
ATOM 1936 C C . PRO A 1 243 ? 13.404 -22.825 1.332 1.00 39.84 243 PRO A C 1
ATOM 1938 O O . PRO A 1 243 ? 13.364 -24.053 1.456 1.00 39.84 243 PRO A O 1
ATOM 1941 N N . PRO A 1 244 ? 12.484 -22.030 1.910 1.00 43.72 244 PRO A N 1
ATOM 1942 C CA . PRO A 1 244 ? 11.321 -22.572 2.602 1.00 43.72 244 PRO A CA 1
ATOM 1943 C C . PRO A 1 244 ? 10.411 -23.321 1.614 1.00 43.72 244 PRO A C 1
ATOM 1945 O O . PRO A 1 244 ? 10.097 -22.797 0.545 1.00 43.72 244 PRO A O 1
ATOM 1948 N N . ILE A 1 245 ? 10.032 -24.547 1.995 1.00 54.06 245 ILE A N 1
ATOM 1949 C CA . ILE A 1 245 ? 9.069 -25.423 1.301 1.00 54.06 245 ILE A CA 1
ATOM 1950 C C . ILE A 1 245 ? 7.652 -24.877 1.476 1.00 54.06 245 ILE A C 1
ATOM 1952 O O . ILE A 1 245 ? 7.326 -24.494 2.626 1.00 54.06 245 ILE A O 1
#

Nearest PDB structures (foldseek):
  2gw1-assembly1_B  TM=6.104E-01  e=5.662E-03  Saccharomyces cerevisiae
  8ro2-assembly1_J  TM=4.347E-01  e=9.400E-03  Homo sapiens
  5xi8-assembly1_A  TM=5.463E-01  e=5.427E-01  Escherichia coli K-12
  6ait-assembly1_F  TM=5.189E-01  e=6.526E-01  Escherichia coli K-12
  6sar-assembly1_A  TM=5.253E-01  e=1.188E+00  Escherichia coli K-12

Organism: Ostreococcus tauri (NCBI:txid70448)

pLDDT: mean 78.83, std 26.15, range [26.02, 98.06]

Solvent-accessible surface area (backbone atoms only — not comparable to full-atom values): 14666 Å² total; per-residue (Å²): 132,88,80,84,78,85,80,82,85,79,84,87,84,84,88,83,92,85,85,86,88,88,87,90,82,90,83,87,84,87,80,90,79,90,79,90,81,95,67,88,71,80,92,70,76,77,72,72,87,68,60,54,70,89,35,44,42,29,62,49,72,51,60,100,81,54,48,69,69,54,48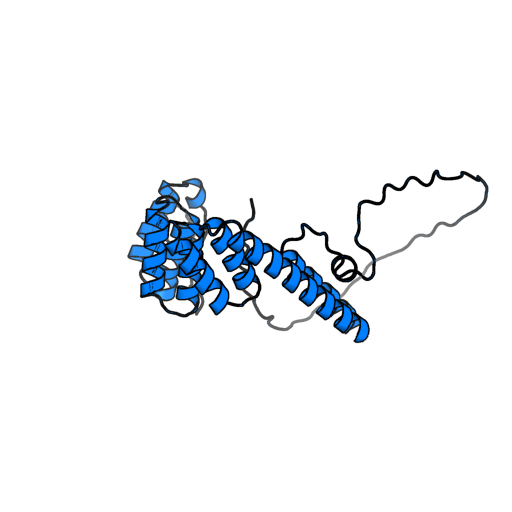,55,50,34,44,50,54,52,41,52,52,19,60,76,68,70,34,60,69,55,34,51,52,44,50,51,22,49,53,50,52,51,49,53,51,47,54,52,38,52,47,46,29,72,77,47,79,38,29,67,38,26,30,54,42,11,52,55,26,45,76,67,70,36,53,71,61,12,48,54,26,19,53,51,9,55,72,65,33,92,41,42,66,33,26,35,54,46,15,52,57,27,44,77,71,64,42,50,72,62,14,51,52,24,37,50,55,14,33,73,71,39,78,78,45,56,68,51,40,50,53,47,26,48,45,28,41,76,75,65,65,33,60,67,64,20,43,56,38,47,54,51,40,31,71,77,39,61,81,46,52,77,35,70,74,42,46,78,64,48,86,68,84,83,55,100,76,72,77,82,88,74,79,89,130

Mean predicted aligned error: 13.68 Å

Sequence (245 aa):
MLFARVRVAVLPRARASSAPSPAPRRLHARTRARSDETGERPSSSSSRGFASADSPEGILRVSKRTSFEGLKAARRVELEKARANGDEKRADEVRWAFDELVKESREFFERACAENDSADARFRLGNFYQTLEKLEEAEREYRRALELGMSVDAANNLAMMLQERGELDEAEAFYLKALEGNESDVDVLFNWATLKLNCRQDLNATRILIERIVTIQPELKKHPLVKALRDDDDDDEAEPFIPPI

Foldseek 3Di:
DDDDDDDDDDDDDDDDDDDDDDDDDDDDDDDDDDDDDDDPDPPPPPPPDDDDCLALCNLLVHDPPQDVVSLVVSLVVQCVVCVVVVNVVSNVSSVVSSVVVLVVVLCVLVVVCVVPVELVSLQVNLVSCVSVVVNVSSLVSLVSSVVRHQDLSSLLVNLLSCLVVLVNVSSVVSLVSSCVVPVLPLVSLVSVLCCCCPVVVNLPSSLVSLVSNCVSPVVCCPPPSNVLSPPPPPDPDDDHDDDDD